Protein AF-A0A645AEZ6-F1 (afdb_monomer_lite)

Sequence (239 aa):
MTRSTSDSVLPSPGSVTEPVLLPGFNDSLVLYTPRVLMADGWAPELGRSQAWSHNALVLAVGAFLFCLAMSSKFIGGYLGLNLEVSDLGIVWFVLLLLFSSVLQNVRQRRKVRYHSSGAGVDSVRRRVERFAEQHPQWSMRLYALPYGVRVIVTHAEFDPADNAVKELCKAIGAWPTYAADCALNQRFAVLVCSNESAYRDFQHRLLAEFGATPVHPAVVPTVNLHDRAVGLPTSALLI

Secondary structure (DSSP, 8-state):
---------PPPTTS--PPEEPTTSTTEEEEEESS--EEEEE-GGG-HHHHHHHHHHHHHHHHHHHHHHHHHHHHHHHHT-----STHHHHHHHHHHHHHHHHHHHHHHHHHHHHHTTHHHHHHHHHHHHHHHH-TT--EEEEEETTEEEEEE-SS---TT-HHHHHHHHHHT--TTHHHHHHHHTSEEEEEES-HHHHHHS---EEEEE-SSPPPTTTHHHHHHHHHHTT--------

Radius of gyration: 26.04 Å; chains: 1; bounding box: 74×47×63 Å

Foldseek 3Di:
DDDDPPPPPPDDLADFDQFDDDPPDPFKTKTKDLWWQKFFFFQCVVPPVVLVVVVVVLVVVLVVVLVVLVVCVVVCVVVVNPPVPNPCSVVVSVVSVVVSVVVVVVVVVVVLVCLVVCVRQVVLVVLVVVVLVVVQQWKWWWKDDSGYIMIITFQTTDFLQDVVSVVNCVSSHGDPCQSVVCNVSSIHMDMFGRDVVVLVVDPTDGPDIGHDHAGDPVCLVVVQSRCVSSVHDRPPDPD

Organism: NCBI:txid1076179

Structure (mmCIF, N/CA/C/O backbone):
data_AF-A0A645AEZ6-F1
#
_entry.id   AF-A0A645AEZ6-F1
#
loop_
_atom_site.group_PDB
_atom_site.id
_atom_site.type_symbol
_atom_site.label_atom_id
_atom_site.label_alt_id
_atom_site.label_comp_id
_atom_site.label_asym_id
_atom_site.label_entity_id
_atom_site.label_seq_id
_atom_site.pdbx_PDB_ins_code
_atom_site.Cartn_x
_atom_site.Cartn_y
_atom_site.Cartn_z
_atom_site.occupancy
_atom_site.B_iso_or_equiv
_atom_site.auth_seq_id
_atom_site.auth_comp_id
_atom_site.auth_asym_id
_atom_site.auth_atom_id
_atom_site.pdbx_PDB_model_num
ATOM 1 N N . MET A 1 1 ? -21.709 31.078 -13.950 1.00 39.34 1 MET A N 1
ATOM 2 C CA . MET A 1 1 ? -21.210 29.774 -13.460 1.00 39.34 1 MET A CA 1
ATOM 3 C C . MET A 1 1 ? -19.993 30.035 -12.592 1.00 39.34 1 MET A C 1
ATOM 5 O O . MET A 1 1 ? -18.882 30.153 -13.088 1.00 39.34 1 MET A O 1
ATOM 9 N N . THR A 1 2 ? -20.235 30.277 -11.309 1.00 31.30 2 THR A N 1
ATOM 10 C CA . THR A 1 2 ? -19.228 30.631 -10.307 1.00 31.30 2 THR A CA 1
ATOM 11 C C . THR A 1 2 ? -18.502 29.368 -9.854 1.00 31.30 2 THR A C 1
ATOM 13 O O . THR A 1 2 ? -19.086 28.487 -9.230 1.00 31.30 2 THR A O 1
ATOM 16 N N . ARG A 1 3 ? -17.220 29.259 -10.211 1.00 33.44 3 ARG A N 1
ATOM 17 C CA . ARG A 1 3 ? -16.315 28.211 -9.737 1.00 33.44 3 ARG A CA 1
ATOM 18 C C . ARG A 1 3 ? -15.967 28.550 -8.287 1.00 33.44 3 ARG A C 1
ATOM 20 O O . ARG A 1 3 ? -15.133 29.414 -8.044 1.00 33.44 3 ARG A O 1
ATOM 27 N N . SER A 1 4 ? -16.687 27.945 -7.344 1.00 30.53 4 SER A N 1
ATOM 28 C CA . SER A 1 4 ? -16.370 28.027 -5.920 1.00 30.53 4 SER A CA 1
ATOM 29 C C . SER A 1 4 ? -15.005 27.376 -5.706 1.00 30.53 4 SER A C 1
ATOM 31 O O . SER A 1 4 ? -14.839 26.169 -5.875 1.00 30.53 4 SER A O 1
ATOM 33 N N . THR A 1 5 ? -14.004 28.200 -5.420 1.00 36.75 5 THR A N 1
ATOM 34 C CA . THR A 1 5 ? -12.751 27.782 -4.802 1.00 36.75 5 THR A CA 1
ATOM 35 C C . THR A 1 5 ? -13.091 27.336 -3.386 1.00 36.75 5 THR A C 1
ATOM 37 O O . THR A 1 5 ? -13.158 28.157 -2.475 1.00 36.75 5 THR A O 1
ATOM 40 N N . SER A 1 6 ? -13.398 26.050 -3.215 1.00 38.47 6 SER A N 1
ATOM 41 C CA . SER A 1 6 ? -13.456 25.457 -1.887 1.00 38.47 6 SER A CA 1
ATOM 42 C C . SER A 1 6 ? -12.031 25.431 -1.349 1.00 38.47 6 SER A C 1
ATOM 44 O O . SER A 1 6 ? -11.201 24.656 -1.831 1.00 38.47 6 SER A O 1
ATOM 46 N N . ASP A 1 7 ? -11.749 26.293 -0.380 1.00 37.56 7 ASP A N 1
ATOM 47 C CA . ASP A 1 7 ? -10.602 26.138 0.501 1.00 37.56 7 ASP A CA 1
ATOM 48 C C . ASP A 1 7 ? -10.617 24.702 1.030 1.00 37.56 7 ASP A C 1
ATOM 50 O O . ASP A 1 7 ? -11.526 24.296 1.758 1.00 37.56 7 ASP A O 1
ATOM 54 N N . SER A 1 8 ? -9.647 23.895 0.600 1.00 44.44 8 SER A N 1
ATOM 55 C CA . SER A 1 8 ? -9.474 22.516 1.042 1.00 44.44 8 SER A CA 1
ATOM 56 C C . SER A 1 8 ? -8.927 22.530 2.468 1.00 44.44 8 SER A C 1
ATOM 58 O O . SER A 1 8 ? -7.745 22.277 2.707 1.00 44.44 8 SER A O 1
ATOM 60 N N . VAL A 1 9 ? -9.785 22.892 3.419 1.00 52.44 9 VAL A N 1
ATOM 61 C CA . VAL A 1 9 ? -9.539 22.711 4.844 1.00 52.44 9 VAL A CA 1
ATOM 62 C C . VAL A 1 9 ? -9.440 21.209 5.061 1.00 52.44 9 VAL A C 1
ATOM 64 O O . VAL A 1 9 ? -10.414 20.478 4.888 1.00 52.44 9 VAL A O 1
ATOM 67 N N . LEU A 1 10 ? -8.236 20.735 5.383 1.00 56.38 10 LEU A N 1
ATOM 68 C CA . LEU A 1 10 ? -8.047 19.353 5.799 1.00 56.38 10 LEU A CA 1
ATOM 69 C C . LEU A 1 10 ? -8.989 19.089 6.981 1.00 56.38 10 LEU A C 1
ATOM 71 O O . LEU A 1 10 ? -8.972 19.859 7.945 1.00 56.38 10 LEU A O 1
ATOM 75 N N . PRO A 1 11 ? -9.822 18.041 6.918 1.00 58.78 11 PRO A N 1
ATOM 76 C CA . PRO A 1 11 ? -10.780 17.785 7.975 1.00 58.78 11 PRO A CA 1
ATOM 77 C C . PRO A 1 11 ? -10.071 17.508 9.305 1.00 58.78 11 PRO A C 1
ATOM 79 O O . PRO A 1 11 ? -8.959 16.971 9.332 1.00 58.78 11 PRO A O 1
ATOM 82 N N . SER A 1 12 ? -10.737 17.890 10.400 1.00 58.44 12 SER A N 1
ATOM 83 C CA . SER A 1 12 ? -10.262 17.687 11.772 1.00 58.44 12 SER A CA 1
ATOM 84 C C . SER A 1 12 ? -9.877 16.216 12.010 1.00 58.44 12 SER A C 1
ATOM 86 O O . SER A 1 12 ? -10.619 15.329 11.582 1.00 58.44 12 SER A O 1
ATOM 88 N N . PRO A 1 13 ? -8.761 15.928 12.707 1.00 55.94 13 PRO A N 1
ATOM 89 C CA . PRO A 1 13 ? -8.194 14.580 12.860 1.00 55.94 13 PRO A CA 1
ATOM 90 C C . PRO A 1 13 ? -9.065 13.570 13.636 1.00 55.94 13 PRO A C 1
ATOM 92 O O . PRO A 1 13 ? -8.616 12.461 13.892 1.00 55.94 13 PRO A O 1
ATOM 95 N N . GLY A 1 14 ? -10.302 13.913 14.015 1.00 56.50 14 GLY A N 1
ATOM 96 C CA . GLY A 1 14 ? -11.173 13.081 14.855 1.00 56.50 14 GLY A CA 1
ATOM 97 C C . GLY A 1 14 ? -12.370 12.418 14.166 1.00 56.50 14 GLY A C 1
ATOM 98 O O . GLY A 1 14 ? -13.027 11.600 14.805 1.00 56.50 14 GLY A O 1
ATOM 99 N N . SER A 1 15 ? -12.693 12.736 12.907 1.00 59.12 15 SER A N 1
ATOM 100 C CA . SER A 1 15 ? -13.870 12.171 12.224 1.00 59.12 15 SER A CA 1
ATOM 101 C C . SER A 1 15 ? -13.502 11.330 11.001 1.00 59.12 15 SER A C 1
ATOM 103 O O . SER A 1 15 ? -12.578 11.644 10.253 1.00 59.12 15 SER A O 1
ATOM 105 N N . VAL A 1 16 ? -14.253 10.242 10.783 1.00 60.72 16 VAL A N 1
ATOM 106 C CA . VAL A 1 16 ? -14.287 9.569 9.476 1.00 60.72 16 VAL A CA 1
ATOM 107 C C . VAL A 1 16 ? -14.902 10.560 8.500 1.00 60.72 16 VAL A C 1
ATOM 109 O O . VAL A 1 16 ? -15.998 11.068 8.739 1.00 60.72 16 VAL A O 1
ATOM 112 N N . THR A 1 17 ? -14.174 10.878 7.439 1.00 67.38 17 THR A N 1
ATOM 113 C CA . THR A 1 17 ? -14.582 11.925 6.497 1.00 67.38 17 THR A CA 1
ATOM 114 C C . THR A 1 17 ? -15.024 11.308 5.192 1.00 67.38 17 THR A C 1
ATOM 116 O O . THR A 1 17 ? -14.517 10.261 4.789 1.00 67.38 17 THR A O 1
ATOM 119 N N . GLU A 1 18 ? -15.989 11.945 4.533 1.00 68.25 18 GLU A N 1
ATOM 120 C CA . GLU A 1 18 ? -16.272 11.600 3.147 1.00 68.25 18 GLU A CA 1
ATOM 121 C C . GLU A 1 18 ? -15.011 11.810 2.299 1.00 68.25 18 GLU A C 1
ATOM 123 O O . GLU A 1 18 ? -14.198 12.685 2.618 1.00 68.25 18 GLU A O 1
ATOM 128 N N . PRO A 1 19 ? -14.814 11.010 1.240 1.00 66.19 19 PRO A N 1
ATOM 129 C CA . PRO A 1 19 ? -13.619 11.129 0.428 1.00 66.19 19 PRO A CA 1
ATOM 130 C C . PRO A 1 19 ? -13.499 12.540 -0.175 1.00 66.19 19 PRO A C 1
ATOM 132 O O . PRO A 1 19 ? -14.408 13.016 -0.853 1.00 66.19 19 PRO A O 1
ATOM 135 N N . VAL A 1 20 ? -12.371 13.214 0.066 1.00 68.94 20 VAL A N 1
ATOM 136 C CA . VAL A 1 20 ? -12.138 14.603 -0.373 1.00 68.94 20 VAL A CA 1
ATOM 137 C C . VAL A 1 20 ? -11.325 14.615 -1.665 1.00 68.94 20 VAL A C 1
ATOM 139 O O . VAL A 1 20 ? -10.345 13.881 -1.783 1.00 68.94 20 VAL A O 1
ATOM 142 N N . LEU A 1 21 ? -11.700 15.466 -2.625 1.00 62.75 21 LEU A N 1
ATOM 143 C CA . LEU A 1 21 ? -10.931 15.683 -3.855 1.00 62.75 21 LEU A CA 1
ATOM 144 C C . LEU A 1 21 ? -9.541 16.238 -3.546 1.00 62.75 21 LEU A C 1
ATOM 146 O O . LEU A 1 21 ? -9.407 17.273 -2.890 1.00 62.75 21 LEU A O 1
ATOM 150 N N . LEU A 1 22 ? -8.508 15.581 -4.075 1.00 58.53 22 LEU A N 1
ATOM 151 C CA . LEU A 1 22 ? -7.152 16.108 -4.010 1.00 58.53 22 LEU A CA 1
ATOM 152 C C . LEU A 1 22 ? -6.925 17.166 -5.100 1.00 58.53 22 LEU A C 1
ATOM 154 O O . LEU A 1 22 ? -7.069 16.863 -6.288 1.00 58.53 22 LEU A O 1
ATOM 158 N N . PRO A 1 23 ? -6.491 18.388 -4.741 1.00 49.81 23 PRO A N 1
ATOM 159 C CA . PRO A 1 23 ? -6.088 19.370 -5.734 1.00 49.81 23 PRO A CA 1
ATOM 160 C C . PRO A 1 23 ? -4.885 18.848 -6.536 1.00 49.81 23 PRO A C 1
ATOM 162 O O . PRO A 1 23 ? -3.864 18.468 -5.969 1.00 49.81 23 PRO A O 1
ATOM 165 N N . GLY A 1 24 ? -5.001 18.834 -7.867 1.00 53.69 24 GLY A N 1
ATOM 166 C CA . GLY A 1 24 ? -3.914 18.452 -8.781 1.00 53.69 24 GLY A CA 1
ATOM 167 C C . GLY A 1 24 ? -3.875 16.977 -9.198 1.00 53.69 24 GLY A C 1
ATOM 168 O O . GLY A 1 24 ? -3.127 16.642 -10.114 1.00 53.69 24 GLY A O 1
ATOM 169 N N . PHE A 1 25 ? -4.709 16.116 -8.609 1.00 54.41 25 PHE A N 1
ATOM 170 C CA . PHE A 1 25 ? -4.935 14.755 -9.097 1.00 54.41 25 PHE A CA 1
ATOM 171 C C . PHE A 1 25 ? -6.339 14.668 -9.692 1.00 54.41 25 PHE A C 1
ATOM 173 O O . PHE A 1 25 ? -7.324 14.577 -8.961 1.00 54.41 25 PHE A O 1
ATOM 180 N N . ASN A 1 26 ? -6.434 14.713 -11.026 1.00 55.69 26 ASN A N 1
ATOM 181 C CA . ASN A 1 26 ? -7.708 14.473 -11.698 1.00 55.69 26 ASN A CA 1
ATOM 182 C C . ASN A 1 26 ? -8.228 13.093 -11.275 1.00 55.69 26 ASN A C 1
ATOM 184 O O . ASN A 1 26 ? -7.533 12.086 -11.391 1.00 55.69 26 ASN A O 1
ATOM 188 N N . ASP A 1 27 ? -9.443 13.089 -10.752 1.00 63.19 27 ASP A N 1
ATOM 189 C CA . ASP A 1 27 ? -10.217 11.913 -10.382 1.00 63.19 27 ASP A CA 1
ATOM 190 C C . ASP A 1 27 ? -9.721 11.052 -9.207 1.00 63.19 27 ASP A C 1
ATOM 192 O O . ASP A 1 27 ? -10.050 9.867 -9.103 1.00 63.19 27 ASP A O 1
ATOM 196 N N . SER A 1 28 ? -8.950 11.635 -8.283 1.00 64.62 28 SER A N 1
ATOM 197 C CA . SER A 1 28 ? -8.543 10.963 -7.039 1.00 64.62 28 SER A CA 1
ATOM 198 C C . SER A 1 28 ? -9.149 11.640 -5.807 1.00 64.62 28 SER A C 1
ATOM 200 O O . SER A 1 28 ? -8.940 12.829 -5.560 1.00 64.62 28 SER A O 1
ATOM 202 N N . LEU A 1 29 ? -9.890 10.863 -5.022 1.00 73.31 29 LEU A N 1
ATOM 203 C CA . LEU A 1 29 ? -10.364 11.202 -3.684 1.00 73.31 29 LEU A CA 1
ATOM 204 C C . LEU A 1 29 ? -9.405 10.626 -2.635 1.00 73.31 29 L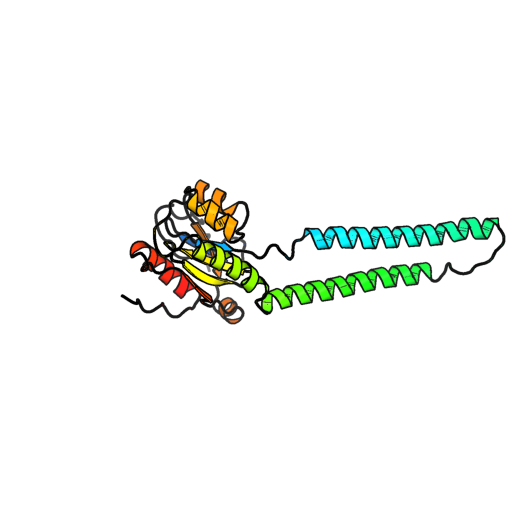EU A C 1
ATOM 206 O O . LEU A 1 29 ? -8.737 9.618 -2.868 1.00 73.31 29 LEU A O 1
ATOM 210 N N . VAL A 1 30 ? -9.350 11.229 -1.453 1.00 78.88 30 VAL A N 1
ATOM 211 C CA . VAL A 1 30 ? -8.687 10.637 -0.283 1.00 78.88 30 VAL A CA 1
ATOM 212 C C . VAL A 1 30 ? -9.706 10.384 0.800 1.00 78.88 30 VAL A C 1
ATOM 214 O O . VAL A 1 30 ? -10.431 11.291 1.202 1.00 78.88 30 VAL A O 1
ATOM 217 N N . LEU A 1 31 ? -9.715 9.150 1.292 1.00 83.50 31 LEU A N 1
ATOM 218 C CA . LEU A 1 31 ? -10.451 8.769 2.482 1.00 83.50 31 LEU A CA 1
ATOM 219 C C . LEU A 1 31 ? -9.526 8.902 3.695 1.00 83.50 31 LEU A C 1
ATOM 221 O O . LEU A 1 31 ? -8.508 8.209 3.777 1.00 83.50 31 LEU A O 1
ATOM 225 N N . TYR A 1 32 ? -9.894 9.778 4.631 1.00 86.12 32 TYR A N 1
ATOM 226 C CA . TYR A 1 32 ? -9.215 9.891 5.919 1.00 86.12 32 TYR A CA 1
ATOM 227 C C . TYR A 1 32 ? -9.993 9.165 7.004 1.00 86.12 32 TYR A C 1
ATOM 229 O O . TYR A 1 32 ? -11.217 9.299 7.112 1.00 86.12 32 TYR A O 1
ATOM 237 N N . THR A 1 33 ? -9.263 8.436 7.842 1.00 86.25 33 THR A N 1
ATOM 238 C CA . THR A 1 33 ? -9.840 7.712 8.971 1.00 86.25 33 THR A CA 1
ATOM 239 C C . THR A 1 33 ? -8.953 7.911 10.203 1.00 86.25 33 THR A C 1
ATOM 241 O O . THR A 1 33 ? -7.731 7.789 10.097 1.00 86.25 33 THR A O 1
ATOM 244 N N . PRO A 1 34 ? -9.523 8.239 11.372 1.00 83.88 34 PRO A N 1
ATOM 245 C CA . PRO A 1 34 ? -8.720 8.555 12.552 1.00 83.88 34 PRO A CA 1
ATOM 246 C C . PRO A 1 34 ? -8.179 7.300 13.248 1.00 83.88 34 PRO A C 1
ATOM 248 O O . PRO A 1 34 ? -7.126 7.343 13.871 1.00 83.88 34 PRO A O 1
ATOM 251 N N . ARG A 1 35 ? -8.912 6.184 13.152 1.00 87.38 35 ARG A N 1
ATOM 252 C CA . ARG A 1 35 ? -8.716 5.006 14.009 1.00 87.38 35 ARG A CA 1
ATOM 253 C C . ARG A 1 35 ? -8.742 3.667 13.282 1.00 87.38 35 ARG A C 1
ATOM 255 O O . ARG A 1 35 ? -8.535 2.634 13.910 1.00 87.38 35 ARG A O 1
ATOM 262 N N . VAL A 1 36 ? -8.995 3.654 11.973 1.00 91.56 36 VAL A N 1
ATOM 263 C CA . VAL A 1 36 ? -9.034 2.413 11.193 1.00 91.56 36 VAL A CA 1
ATOM 264 C C . VAL A 1 36 ? -7.753 2.292 10.392 1.00 91.56 36 VAL A C 1
ATOM 266 O O . VAL A 1 36 ? -7.526 3.036 9.440 1.00 91.56 36 VAL A O 1
ATOM 269 N N . LEU A 1 37 ? -6.917 1.327 10.763 1.00 93.50 37 LEU A N 1
ATOM 270 C CA . LEU A 1 37 ? -5.685 1.068 10.039 1.00 93.50 37 LEU A CA 1
ATOM 271 C C . LEU A 1 37 ? -6.012 0.561 8.631 1.00 93.50 37 LEU A C 1
ATOM 273 O O . LEU A 1 37 ? -6.449 -0.574 8.428 1.00 93.50 37 LEU A O 1
ATOM 277 N N . MET A 1 38 ? -5.780 1.436 7.659 1.00 92.88 38 MET A N 1
ATOM 278 C CA . MET A 1 38 ? -5.814 1.137 6.236 1.00 92.88 38 MET A CA 1
ATOM 279 C C . MET A 1 38 ? -4.449 1.459 5.651 1.00 92.88 38 MET A C 1
ATOM 281 O O . MET A 1 38 ? -3.886 2.504 5.971 1.00 92.88 38 MET A O 1
ATOM 285 N N . ALA A 1 39 ? -3.903 0.583 4.815 1.00 92.50 39 ALA A N 1
ATOM 286 C CA . ALA A 1 39 ? -2.611 0.815 4.181 1.00 92.50 39 ALA A CA 1
ATOM 287 C C . ALA A 1 39 ? -2.528 0.137 2.811 1.00 92.50 39 ALA A C 1
ATOM 289 O O . ALA A 1 39 ? -2.989 -0.992 2.629 1.00 92.50 39 ALA A O 1
ATOM 290 N N . ASP A 1 40 ? -1.893 0.825 1.863 1.00 89.19 40 ASP A N 1
ATOM 291 C CA . ASP A 1 40 ? -1.648 0.310 0.519 1.00 89.19 40 ASP A CA 1
ATOM 292 C C . ASP A 1 40 ? -0.274 -0.363 0.465 1.00 89.19 40 ASP A C 1
ATOM 294 O O . ASP A 1 40 ? 0.764 0.282 0.618 1.00 89.19 40 ASP A O 1
ATOM 298 N N . GLY A 1 41 ? -0.267 -1.674 0.244 1.00 86.75 41 GLY A N 1
ATOM 299 C CA . GLY A 1 41 ? 0.932 -2.458 -0.009 1.00 86.75 41 GLY A CA 1
ATOM 300 C C . GLY A 1 41 ? 1.285 -2.445 -1.493 1.00 86.75 41 GLY A C 1
ATOM 301 O O . GLY A 1 41 ? 0.454 -2.761 -2.352 1.00 86.75 41 GLY A O 1
ATOM 302 N N . TRP A 1 42 ? 2.538 -2.110 -1.803 1.00 77.69 42 TRP A N 1
ATOM 303 C CA . TRP A 1 42 ? 3.040 -2.062 -3.173 1.00 77.69 42 TRP A CA 1
ATOM 304 C C . TRP A 1 42 ? 3.989 -3.229 -3.459 1.00 77.69 42 TRP A C 1
ATOM 306 O O . TRP A 1 42 ? 4.600 -3.801 -2.557 1.00 77.69 42 TRP A O 1
ATOM 316 N N . ALA A 1 43 ? 4.137 -3.609 -4.727 1.00 68.31 43 ALA A N 1
ATOM 317 C CA . ALA A 1 43 ? 5.123 -4.603 -5.147 1.00 68.31 43 ALA A CA 1
ATOM 318 C C . ALA A 1 43 ? 6.412 -3.891 -5.614 1.00 68.31 43 ALA A C 1
ATOM 320 O O . ALA A 1 43 ? 6.488 -3.488 -6.777 1.00 68.31 43 ALA A O 1
ATOM 321 N N . PRO A 1 44 ? 7.444 -3.732 -4.754 1.00 55.06 44 PRO A N 1
ATOM 322 C CA . PRO A 1 44 ? 8.676 -3.017 -5.107 1.00 55.06 44 PRO A CA 1
ATOM 323 C C . PRO A 1 44 ? 9.534 -3.717 -6.171 1.00 55.06 44 PRO A C 1
ATOM 325 O O . PRO A 1 44 ? 10.457 -3.104 -6.705 1.00 55.06 44 PRO A O 1
ATOM 328 N N . GLU A 1 45 ? 9.225 -4.970 -6.516 1.00 54.94 45 GLU A N 1
ATOM 329 C CA . GLU A 1 45 ? 10.045 -5.852 -7.362 1.00 54.94 45 GLU A CA 1
ATOM 330 C C . GLU A 1 45 ? 10.241 -5.374 -8.818 1.00 54.94 45 GLU A C 1
ATOM 332 O O . GLU A 1 45 ? 10.992 -5.980 -9.572 1.00 54.94 45 GLU A O 1
ATOM 337 N N . LEU A 1 46 ? 9.648 -4.248 -9.229 1.00 48.44 46 LEU A N 1
ATOM 338 C CA . LEU A 1 46 ? 9.848 -3.640 -10.556 1.00 48.44 46 LEU A CA 1
ATOM 339 C C . LEU A 1 46 ? 10.487 -2.243 -10.474 1.00 48.44 46 LEU A C 1
ATOM 341 O O . LEU A 1 46 ? 10.114 -1.316 -11.212 1.00 48.44 46 LEU A O 1
ATOM 345 N N . GLY A 1 47 ? 11.424 -2.107 -9.534 1.00 45.09 47 GLY A N 1
ATOM 346 C CA . GLY A 1 47 ? 12.104 -0.881 -9.132 1.00 45.09 47 GLY A CA 1
ATOM 347 C C . GLY A 1 47 ? 12.807 -0.117 -10.261 1.00 45.09 47 GLY A C 1
ATOM 348 O O . GLY A 1 47 ? 13.488 -0.675 -11.122 1.00 45.09 47 GLY A O 1
ATOM 349 N N . ARG A 1 48 ? 12.677 1.214 -10.192 1.00 44.12 48 ARG A N 1
ATOM 350 C CA . ARG A 1 48 ? 13.327 2.233 -11.040 1.00 44.12 48 ARG A CA 1
ATOM 351 C C . ARG A 1 48 ? 14.852 2.064 -11.183 1.00 44.12 48 ARG A C 1
ATOM 353 O O . ARG A 1 48 ? 15.408 2.559 -12.160 1.00 44.12 48 ARG A O 1
ATOM 360 N N . SER A 1 49 ? 15.521 1.360 -10.266 1.00 46.31 49 SER A N 1
ATOM 361 C CA . SER A 1 49 ? 16.981 1.191 -10.272 1.00 46.31 49 SER A CA 1
ATOM 362 C C . SER A 1 49 ? 17.494 0.210 -11.332 1.00 46.31 49 SER A C 1
ATOM 364 O O . SER A 1 49 ? 18.596 0.402 -11.840 1.00 46.31 49 SER A O 1
ATOM 366 N N . GLN A 1 50 ? 16.700 -0.790 -11.737 1.00 49.81 50 GLN A N 1
ATOM 367 C CA . GLN A 1 50 ? 17.142 -1.789 -12.721 1.00 49.81 50 GLN A CA 1
ATOM 368 C C . GLN A 1 50 ? 17.120 -1.251 -14.163 1.00 49.81 50 GLN A C 1
ATOM 370 O O . GLN A 1 50 ? 17.885 -1.702 -15.013 1.00 49.81 50 GLN A O 1
ATOM 375 N N . ALA A 1 51 ? 16.269 -0.259 -14.449 1.00 51.66 51 ALA A N 1
ATOM 376 C CA . ALA A 1 51 ? 16.206 0.379 -15.764 1.00 51.66 51 ALA A CA 1
ATOM 377 C C . ALA A 1 51 ? 17.367 1.364 -15.987 1.00 51.66 51 ALA A C 1
ATOM 379 O O . ALA A 1 51 ? 17.926 1.418 -17.080 1.00 51.66 51 ALA A O 1
ATOM 380 N N . TRP A 1 52 ? 17.759 2.111 -14.950 1.00 54.31 52 TRP A N 1
ATOM 381 C CA . TRP A 1 52 ? 18.839 3.098 -15.045 1.00 54.31 52 TRP A CA 1
ATOM 382 C C . TRP A 1 52 ? 20.220 2.450 -15.185 1.00 54.31 52 TRP A C 1
ATOM 384 O O . TRP A 1 52 ? 20.981 2.842 -16.068 1.00 54.31 52 TRP A O 1
ATOM 394 N N . SER A 1 53 ? 20.525 1.418 -14.392 1.00 60.81 53 SER A N 1
ATOM 395 C CA . SER A 1 53 ? 21.822 0.727 -14.466 1.00 60.81 53 SER A CA 1
ATOM 396 C C . SER A 1 53 ? 22.024 -0.001 -15.797 1.00 60.81 53 SER A C 1
ATOM 398 O O . SER A 1 53 ? 23.120 0.007 -16.353 1.00 60.81 53 SER A O 1
ATOM 400 N N . HIS A 1 54 ? 20.959 -0.574 -16.360 1.00 62.38 54 HIS A N 1
ATOM 401 C CA . HIS A 1 54 ? 21.034 -1.29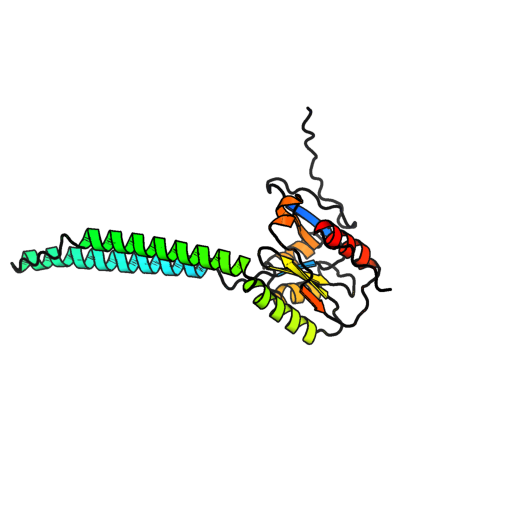4 -17.627 1.00 62.38 54 HIS A CA 1
ATOM 402 C C . HIS A 1 54 ? 21.177 -0.357 -18.832 1.00 62.38 54 HIS A C 1
ATOM 404 O O . HIS A 1 54 ? 21.967 -0.634 -19.729 1.00 62.38 54 HIS A O 1
ATOM 410 N N . ASN A 1 55 ? 20.464 0.773 -18.842 1.00 67.38 55 ASN A N 1
ATOM 411 C CA . ASN A 1 55 ? 20.608 1.771 -19.903 1.00 67.38 55 ASN A CA 1
ATOM 412 C C . ASN A 1 55 ? 22.001 2.408 -19.891 1.00 67.38 55 ASN A C 1
ATOM 414 O O . ASN A 1 55 ? 22.606 2.567 -20.948 1.00 67.38 55 ASN A O 1
ATOM 418 N N . ALA A 1 56 ? 22.530 2.710 -18.702 1.00 73.88 56 ALA A N 1
ATOM 419 C CA . ALA A 1 56 ? 23.897 3.194 -18.548 1.00 73.88 56 ALA A CA 1
ATOM 420 C C . ALA A 1 56 ? 24.923 2.168 -19.060 1.00 73.88 56 ALA A C 1
ATOM 422 O O . ALA A 1 56 ? 25.857 2.544 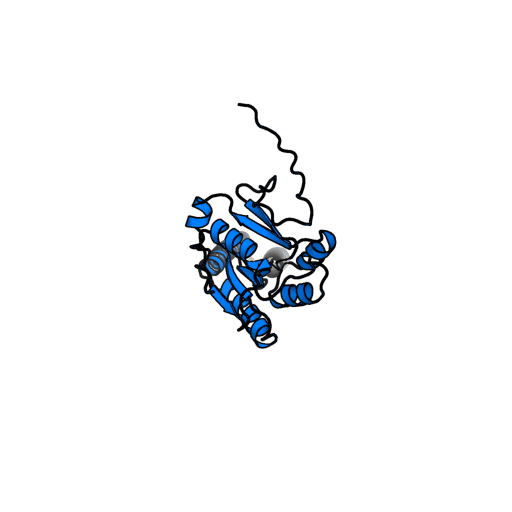-19.762 1.00 73.88 56 ALA A O 1
ATOM 423 N N . LEU A 1 57 ? 24.713 0.873 -18.789 1.00 76.75 57 LEU A N 1
ATOM 424 C CA . LEU A 1 57 ? 25.578 -0.200 -19.284 1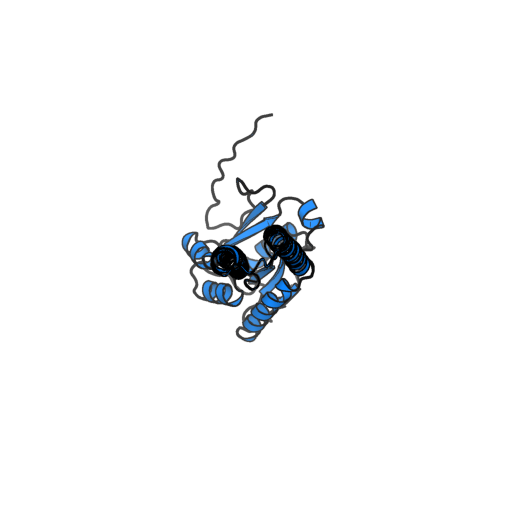.00 76.75 57 LEU A CA 1
ATOM 425 C C . LEU A 1 57 ? 25.533 -0.324 -20.814 1.00 76.75 57 LEU A C 1
ATOM 427 O O . LEU A 1 57 ? 26.579 -0.416 -21.446 1.00 76.75 57 LEU A O 1
ATOM 431 N N . VAL A 1 58 ? 24.342 -0.296 -21.422 1.00 75.44 58 VAL A N 1
ATOM 432 C CA . VAL A 1 58 ? 24.194 -0.378 -22.887 1.00 75.44 58 VAL A CA 1
ATOM 433 C C . VAL A 1 58 ? 24.851 0.822 -23.571 1.00 75.44 58 VAL A C 1
ATOM 435 O O . VAL A 1 58 ? 25.550 0.644 -24.566 1.00 75.44 58 VAL A O 1
ATOM 438 N N . LEU A 1 59 ? 24.688 2.030 -23.021 1.00 77.06 59 LEU A N 1
ATOM 439 C CA . LEU A 1 59 ? 25.358 3.230 -23.529 1.00 77.06 59 LEU A CA 1
ATOM 440 C C . LEU A 1 59 ? 26.879 3.151 -23.359 1.00 77.06 59 LEU A C 1
ATOM 442 O O . LEU A 1 59 ? 27.601 3.506 -24.285 1.00 77.06 59 LEU A O 1
ATOM 446 N N . ALA A 1 60 ? 27.369 2.642 -22.226 1.00 80.12 60 ALA A N 1
ATOM 447 C CA . ALA A 1 60 ? 28.799 2.468 -21.986 1.00 80.12 60 ALA A CA 1
ATOM 448 C C . ALA A 1 60 ? 29.425 1.446 -22.949 1.00 80.12 60 ALA A C 1
ATOM 450 O O . ALA A 1 60 ? 30.472 1.719 -23.533 1.00 80.12 60 ALA A O 1
ATOM 451 N N . VAL A 1 61 ? 28.767 0.303 -23.175 1.00 80.88 61 VAL A N 1
ATOM 452 C CA . VAL A 1 61 ? 29.225 -0.719 -24.131 1.00 80.88 61 VAL A CA 1
ATOM 453 C C . VAL A 1 61 ? 29.164 -0.187 -25.563 1.00 80.88 61 VAL A C 1
ATOM 455 O O . VAL A 1 61 ? 30.119 -0.355 -26.316 1.00 80.88 61 VAL A O 1
ATOM 458 N N . GLY A 1 62 ? 28.084 0.507 -25.933 1.00 78.44 62 GLY A N 1
ATOM 459 C CA . GLY A 1 62 ? 27.955 1.138 -27.247 1.00 78.44 62 GLY A CA 1
ATOM 460 C C . GLY A 1 62 ? 29.040 2.189 -27.501 1.00 78.44 62 GLY A C 1
ATOM 461 O O . GLY A 1 62 ? 29.677 2.169 -28.552 1.00 78.44 62 GLY A O 1
ATOM 462 N N . ALA A 1 63 ? 29.307 3.056 -26.521 1.00 79.56 63 ALA A N 1
ATOM 463 C CA . ALA A 1 63 ? 30.373 4.052 -26.593 1.00 79.56 63 ALA A CA 1
ATOM 464 C C . ALA A 1 63 ? 31.763 3.401 -26.673 1.00 79.56 63 ALA A C 1
ATOM 466 O O . ALA A 1 63 ? 32.597 3.835 -27.463 1.00 79.56 63 ALA A O 1
ATOM 467 N N . PHE A 1 64 ? 32.006 2.329 -25.913 1.00 82.81 64 PHE A N 1
ATOM 468 C CA . PHE A 1 64 ? 33.266 1.588 -25.958 1.00 82.81 64 PHE A CA 1
ATOM 469 C C . PHE A 1 64 ? 33.519 0.961 -27.336 1.00 82.81 64 PHE A C 1
ATOM 471 O O . PHE A 1 64 ? 34.598 1.138 -27.899 1.00 82.81 64 PHE A O 1
ATOM 478 N N . LEU A 1 65 ? 32.520 0.284 -27.911 1.00 75.81 65 LEU A N 1
ATOM 479 C CA . LEU A 1 65 ? 32.622 -0.307 -29.250 1.00 75.81 65 LEU A CA 1
ATOM 480 C C . LEU A 1 65 ? 32.817 0.761 -30.331 1.00 75.81 65 LEU A C 1
ATOM 482 O O . LEU A 1 65 ? 33.597 0.559 -31.260 1.00 75.81 65 LEU A O 1
ATOM 486 N N . PHE A 1 66 ? 32.165 1.917 -30.186 1.00 75.44 66 PHE A N 1
ATOM 487 C CA . PHE A 1 66 ? 32.373 3.059 -31.071 1.00 75.44 66 PHE A CA 1
ATOM 488 C C . PHE A 1 66 ? 33.812 3.592 -30.986 1.00 75.44 66 PHE A C 1
ATOM 490 O O . PHE A 1 66 ? 34.463 3.774 -32.013 1.00 75.44 66 PHE A O 1
ATOM 497 N N . CYS A 1 67 ? 34.350 3.773 -29.776 1.00 79.31 67 CYS A N 1
ATOM 498 C CA . CYS A 1 67 ? 35.740 4.183 -29.574 1.00 79.31 67 CYS A CA 1
ATOM 499 C C . CYS A 1 67 ? 36.738 3.159 -30.134 1.00 79.31 67 CYS A C 1
ATOM 501 O O . CYS A 1 67 ? 37.732 3.560 -30.734 1.00 79.31 67 CYS A O 1
ATOM 503 N N . LEU A 1 68 ? 36.465 1.857 -29.992 1.00 75.56 68 LEU A N 1
ATOM 504 C CA . LEU A 1 68 ? 37.288 0.780 -30.553 1.00 75.56 68 LEU A CA 1
ATOM 505 C C . LEU A 1 68 ? 37.277 0.797 -32.093 1.00 75.56 68 LEU A C 1
ATOM 507 O O . LEU A 1 68 ? 38.316 0.660 -32.737 1.00 75.56 68 LEU A O 1
ATOM 511 N N . ALA A 1 69 ? 36.109 1.019 -32.700 1.00 69.19 69 ALA A N 1
ATOM 512 C CA . ALA A 1 69 ? 35.994 1.178 -34.146 1.00 69.19 69 ALA A CA 1
ATOM 513 C C . ALA A 1 69 ? 36.762 2.421 -34.632 1.00 69.19 69 ALA A C 1
ATOM 515 O O . ALA A 1 69 ? 37.468 2.365 -35.639 1.00 69.19 69 ALA A O 1
ATOM 516 N N . MET A 1 70 ? 36.701 3.526 -33.886 1.00 69.38 70 MET A N 1
ATOM 517 C CA . MET A 1 70 ? 37.435 4.752 -34.208 1.00 69.38 70 MET A CA 1
ATOM 518 C C . MET A 1 70 ? 38.953 4.609 -34.021 1.00 69.38 70 MET A C 1
ATOM 520 O O . MET A 1 70 ? 39.710 5.116 -34.848 1.00 69.38 70 MET A O 1
ATOM 524 N N . SER A 1 71 ? 39.421 3.884 -33.000 1.00 69.00 71 SER A N 1
ATOM 525 C CA . SER A 1 71 ? 40.854 3.632 -32.790 1.00 69.00 71 SER A CA 1
ATOM 526 C C . SER A 1 71 ? 41.440 2.673 -33.830 1.00 69.00 71 SER A C 1
ATOM 528 O O . SER A 1 71 ? 42.595 2.835 -34.227 1.00 69.00 71 SER A O 1
ATOM 530 N N . SER A 1 72 ? 40.636 1.742 -34.357 1.00 65.88 72 SER A N 1
ATOM 531 C CA . SER A 1 72 ? 41.053 0.850 -35.447 1.00 65.88 72 SER A CA 1
ATOM 532 C C . SER A 1 72 ? 41.395 1.602 -36.745 1.00 65.88 72 SER A C 1
ATOM 534 O O . SER A 1 72 ? 42.339 1.214 -37.430 1.00 65.88 72 SER A O 1
ATOM 536 N N . LYS A 1 73 ? 40.732 2.739 -37.034 1.00 62.12 73 LYS A N 1
ATOM 537 C CA . LYS A 1 73 ? 41.097 3.641 -38.149 1.00 62.12 73 LYS A CA 1
ATOM 538 C C . LYS A 1 73 ? 42.474 4.268 -37.955 1.00 62.12 73 LYS A C 1
ATOM 540 O O . LYS A 1 73 ? 43.241 4.390 -38.906 1.00 62.12 73 LYS A O 1
ATOM 545 N N . PHE A 1 74 ? 42.777 4.663 -36.720 1.00 63.91 74 PHE A N 1
ATOM 546 C CA . PHE A 1 74 ? 44.037 5.315 -36.378 1.00 63.91 74 PHE A CA 1
ATOM 547 C C . PHE A 1 74 ? 45.224 4.351 -36.531 1.00 63.91 74 PHE A C 1
ATOM 549 O O . PHE A 1 74 ? 46.259 4.720 -37.073 1.00 63.91 74 PHE A O 1
ATOM 556 N N . ILE A 1 75 ? 45.045 3.092 -36.120 1.00 64.69 75 ILE A N 1
ATOM 557 C CA . ILE A 1 75 ? 46.074 2.043 -36.197 1.00 64.69 75 ILE A CA 1
ATOM 558 C C . ILE A 1 75 ? 46.197 1.469 -37.620 1.00 64.69 75 ILE A C 1
ATOM 560 O O . ILE A 1 75 ? 47.310 1.294 -38.113 1.00 64.69 75 ILE A O 1
ATOM 564 N N . GLY A 1 76 ? 45.076 1.217 -38.308 1.00 60.94 76 GLY A N 1
ATOM 565 C CA . GLY A 1 76 ? 45.060 0.709 -39.687 1.00 60.94 76 GLY A CA 1
ATOM 566 C C . GLY A 1 76 ? 45.683 1.682 -40.690 1.00 60.94 76 GLY A C 1
ATOM 567 O O . GLY A 1 76 ? 46.456 1.260 -41.549 1.00 60.94 76 GLY A O 1
ATOM 568 N N . GLY A 1 77 ? 45.452 2.990 -40.512 1.00 64.12 77 GLY A N 1
ATOM 569 C CA . GLY A 1 77 ? 46.120 4.037 -41.292 1.00 64.12 77 GLY A CA 1
ATOM 570 C C . GLY A 1 77 ? 47.634 4.108 -41.056 1.00 64.12 77 GLY A C 1
ATOM 571 O O . GLY A 1 77 ? 48.378 4.413 -41.982 1.00 64.12 77 GLY A O 1
ATOM 572 N N . TYR A 1 78 ? 48.104 3.766 -39.852 1.00 65.44 78 TYR A N 1
ATOM 573 C CA . TYR A 1 78 ? 49.533 3.746 -39.510 1.00 65.44 78 TYR A CA 1
ATOM 574 C C . TYR A 1 78 ? 50.266 2.505 -40.056 1.00 65.44 78 TYR A C 1
ATOM 576 O O . TYR A 1 78 ? 51.464 2.558 -40.318 1.00 65.44 78 TYR A O 1
ATOM 584 N N . LEU A 1 79 ? 49.551 1.386 -40.234 1.00 69.12 79 LEU A N 1
ATOM 585 C CA . LEU A 1 79 ? 50.092 0.098 -40.700 1.00 69.12 79 LEU A CA 1
ATOM 586 C C . LEU A 1 79 ? 49.810 -0.203 -42.185 1.00 69.12 79 LEU A C 1
ATOM 588 O O . LEU A 1 79 ? 50.228 -1.248 -42.678 1.00 69.12 79 LEU A O 1
ATOM 592 N N . GLY A 1 80 ? 49.107 0.678 -42.905 1.00 63.94 80 GLY A N 1
ATOM 593 C CA . GLY A 1 80 ? 48.803 0.509 -44.334 1.00 63.94 80 GLY A CA 1
ATOM 594 C C . GLY A 1 80 ? 47.821 -0.628 -44.654 1.00 63.94 80 GLY A C 1
ATOM 595 O O . GLY A 1 80 ? 47.720 -1.048 -45.806 1.00 63.94 80 GLY A O 1
ATOM 596 N N . LEU A 1 81 ? 47.100 -1.139 -43.653 1.00 63.22 81 LEU A N 1
ATOM 597 C CA . LEU A 1 81 ? 46.100 -2.194 -43.815 1.00 63.22 81 LEU A CA 1
ATOM 598 C C . LEU A 1 81 ? 44.718 -1.552 -43.986 1.00 63.22 81 LEU A C 1
ATOM 600 O O . LEU A 1 81 ? 44.105 -1.104 -43.016 1.00 63.22 81 LEU A O 1
ATOM 604 N N . ASN A 1 82 ? 44.220 -1.517 -45.224 1.00 58.62 82 ASN A N 1
ATOM 605 C CA . ASN A 1 82 ? 42.878 -1.031 -45.553 1.00 58.62 82 ASN A CA 1
ATOM 606 C C . ASN A 1 82 ? 41.818 -2.064 -45.144 1.00 58.62 82 ASN A C 1
ATOM 608 O O . ASN A 1 82 ? 41.323 -2.836 -45.960 1.00 58.62 82 ASN A O 1
ATOM 612 N N . LEU A 1 83 ? 41.489 -2.108 -43.856 1.00 58.00 83 LEU A N 1
ATOM 613 C CA . LEU A 1 83 ? 40.318 -2.824 -43.360 1.00 58.00 83 LEU A CA 1
ATOM 614 C C . LEU A 1 83 ? 39.135 -1.843 -43.334 1.00 58.00 83 LEU A C 1
ATOM 616 O O . LEU A 1 83 ? 39.008 -1.038 -42.413 1.00 58.00 83 LEU A O 1
ATOM 620 N N . GLU A 1 84 ? 38.270 -1.905 -44.352 1.00 61.03 84 GLU A N 1
ATOM 621 C CA . GLU A 1 84 ? 37.060 -1.073 -44.534 1.00 61.03 84 GLU A CA 1
ATOM 622 C C . GLU A 1 84 ? 35.927 -1.429 -43.545 1.00 61.03 84 GLU A C 1
ATOM 624 O O . GLU A 1 84 ? 34.763 -1.592 -43.899 1.00 61.03 84 GLU A O 1
ATOM 629 N N . VAL A 1 85 ? 36.238 -1.578 -42.257 1.00 62.34 85 VAL A N 1
ATOM 630 C CA . VAL A 1 85 ? 35.240 -1.906 -41.216 1.00 62.34 85 VAL A CA 1
ATOM 631 C C . VAL A 1 85 ? 34.488 -0.648 -40.737 1.00 62.34 85 VAL A C 1
ATOM 633 O O . VAL A 1 85 ? 33.640 -0.705 -39.847 1.00 62.34 85 VAL A O 1
ATOM 636 N N . SER A 1 86 ? 34.797 0.517 -41.311 1.00 61.44 86 SER A N 1
ATOM 637 C CA . SER A 1 86 ? 34.402 1.833 -40.809 1.00 61.44 86 SER A CA 1
ATOM 638 C C . SER A 1 86 ? 32.951 2.219 -41.042 1.00 61.44 86 SER A C 1
ATOM 640 O O . SER A 1 86 ? 32.379 2.936 -40.219 1.00 61.44 86 SER A O 1
ATOM 642 N N . ASP A 1 87 ? 32.358 1.765 -42.140 1.00 60.00 87 ASP A N 1
ATOM 643 C CA . ASP A 1 87 ? 31.076 2.308 -42.603 1.00 60.00 87 ASP A CA 1
ATOM 644 C C . ASP A 1 87 ? 29.888 1.623 -41.918 1.00 60.00 87 ASP A C 1
ATOM 646 O O . ASP A 1 87 ? 28.781 2.157 -41.847 1.00 60.00 87 ASP A O 1
ATOM 650 N N . LEU A 1 88 ? 30.144 0.476 -41.286 1.00 65.94 88 LEU A N 1
ATOM 651 C CA . LEU A 1 88 ? 29.157 -0.279 -40.524 1.00 65.94 88 LEU A CA 1
ATOM 652 C C . LEU A 1 88 ? 29.024 0.202 -39.072 1.00 65.94 88 LEU A C 1
ATOM 654 O O . LEU A 1 88 ? 28.055 -0.153 -38.408 1.00 65.94 88 LEU A O 1
ATOM 658 N N . GLY A 1 89 ? 29.949 1.023 -38.562 1.00 70.62 89 GLY A N 1
ATOM 659 C CA . GLY A 1 89 ? 29.932 1.472 -37.163 1.00 70.62 89 GLY A CA 1
ATOM 660 C C . GLY A 1 89 ? 28.705 2.321 -36.816 1.00 70.62 89 GLY A C 1
ATOM 661 O O . GLY A 1 89 ? 28.075 2.113 -35.778 1.00 70.62 89 GLY A O 1
ATOM 662 N N . ILE A 1 90 ? 28.315 3.227 -37.719 1.00 72.00 90 ILE A N 1
ATOM 663 C CA . ILE A 1 90 ? 27.098 4.041 -37.566 1.00 72.00 90 ILE A CA 1
ATOM 664 C C . ILE A 1 90 ? 25.858 3.143 -37.625 1.00 72.00 90 ILE A C 1
ATOM 666 O O . ILE A 1 90 ? 24.954 3.291 -36.804 1.00 72.00 90 ILE A O 1
ATOM 670 N N . VAL A 1 91 ? 25.839 2.166 -38.536 1.00 75.38 91 VAL A N 1
ATOM 671 C CA . VAL A 1 91 ? 24.738 1.201 -38.668 1.00 75.38 91 VAL A CA 1
ATOM 672 C C . VAL A 1 91 ? 24.584 0.378 -37.386 1.00 75.38 91 VAL A C 1
ATOM 674 O O . VAL A 1 91 ? 23.484 0.296 -36.844 1.00 75.38 91 VAL A O 1
ATOM 677 N N . TRP A 1 92 ? 25.675 -0.157 -36.832 1.00 73.62 92 TRP A N 1
ATOM 678 C CA . TRP A 1 92 ? 25.660 -0.903 -35.571 1.00 73.62 92 TRP A CA 1
ATOM 679 C C . TRP A 1 92 ? 25.224 -0.053 -34.379 1.00 73.62 92 TRP A C 1
ATOM 681 O O . TRP A 1 92 ? 24.451 -0.527 -33.545 1.00 73.62 92 TRP A O 1
ATOM 691 N N . PHE A 1 93 ? 25.665 1.204 -34.308 1.00 76.44 93 PHE A N 1
ATOM 692 C CA . PHE A 1 93 ? 25.254 2.128 -33.254 1.00 76.44 93 PHE A CA 1
ATOM 693 C C . PHE A 1 93 ? 23.748 2.421 -33.311 1.00 76.44 93 PHE A C 1
ATOM 695 O O . PHE A 1 93 ? 23.054 2.325 -32.297 1.00 76.44 93 PHE A O 1
ATOM 702 N N . VAL A 1 94 ? 23.218 2.695 -34.507 1.00 80.31 94 VAL A N 1
ATOM 703 C CA . VAL A 1 94 ? 21.779 2.908 -34.717 1.00 80.31 94 VAL A CA 1
ATOM 704 C C . VAL A 1 94 ? 20.983 1.642 -34.382 1.00 80.31 94 VAL A C 1
ATOM 706 O O . VAL A 1 94 ? 19.972 1.727 -33.684 1.00 80.31 94 VAL A O 1
ATOM 709 N N . LEU A 1 95 ? 21.454 0.458 -34.790 1.00 80.81 95 LEU A N 1
ATOM 710 C CA . LEU A 1 95 ? 20.821 -0.820 -34.448 1.00 80.81 95 LEU A CA 1
ATOM 711 C C . LEU A 1 95 ? 20.804 -1.077 -32.933 1.00 80.81 95 LEU A C 1
ATOM 713 O O . LEU A 1 95 ? 19.790 -1.537 -32.412 1.00 80.81 95 LEU A O 1
ATOM 717 N N . LEU A 1 96 ? 21.873 -0.731 -32.209 1.00 79.69 96 LEU A N 1
ATOM 718 C CA . LEU A 1 96 ? 21.941 -0.827 -30.744 1.00 79.69 96 LEU A CA 1
ATOM 719 C C . LEU A 1 96 ? 20.921 0.088 -30.053 1.00 79.69 96 LEU A C 1
ATOM 721 O O . LEU A 1 96 ? 20.249 -0.341 -29.110 1.00 79.69 96 LEU A O 1
ATOM 725 N N . LEU A 1 97 ? 20.763 1.325 -30.533 1.00 79.12 97 LEU A N 1
ATOM 726 C CA . LEU A 1 97 ? 19.766 2.260 -30.002 1.00 79.12 97 LEU A CA 1
ATOM 727 C C . LEU A 1 97 ? 18.335 1.770 -30.254 1.00 79.12 97 LEU A C 1
ATOM 729 O O . LEU A 1 97 ? 17.510 1.781 -29.336 1.00 79.12 97 LEU A O 1
ATOM 733 N N . LEU A 1 98 ? 18.049 1.285 -31.465 1.00 82.12 98 LEU A N 1
ATOM 734 C CA . LEU A 1 98 ? 16.744 0.718 -31.807 1.00 82.12 98 LEU A CA 1
ATOM 735 C C . LEU A 1 98 ? 16.452 -0.547 -30.992 1.00 82.12 98 LEU A C 1
ATOM 737 O O . LEU A 1 98 ? 15.363 -0.676 -30.434 1.00 82.12 98 LEU A O 1
ATOM 741 N N . PHE A 1 99 ? 17.428 -1.447 -30.847 1.00 80.38 99 PHE A N 1
ATOM 742 C CA . PHE A 1 99 ? 17.297 -2.657 -30.035 1.00 80.38 99 PHE A CA 1
ATOM 743 C C . PHE A 1 99 ? 17.013 -2.327 -28.565 1.00 80.38 99 PHE A C 1
ATOM 745 O O . PHE A 1 99 ? 16.101 -2.902 -27.969 1.00 80.38 99 PHE A O 1
ATOM 752 N N . SER A 1 100 ? 17.728 -1.349 -27.998 1.00 76.62 100 SER A N 1
ATOM 753 C CA . SER A 1 100 ? 17.486 -0.852 -26.639 1.00 76.62 100 SER A CA 1
ATOM 754 C C . SER A 1 100 ? 16.068 -0.288 -26.484 1.00 76.62 100 SER A C 1
ATOM 756 O O . SER A 1 100 ? 15.352 -0.660 -25.551 1.00 76.62 100 SER A O 1
ATOM 758 N N . SER A 1 101 ? 15.611 0.530 -27.439 1.00 74.81 101 SER A N 1
ATOM 759 C CA . SER A 1 101 ? 14.258 1.103 -27.444 1.00 74.81 101 SER A CA 1
ATOM 760 C C . SER A 1 101 ? 13.165 0.028 -27.526 1.00 74.81 101 SER A C 1
ATOM 762 O O . SER A 1 101 ? 12.199 0.050 -26.757 1.00 74.81 101 SER A O 1
ATOM 764 N N . VAL A 1 102 ? 13.338 -0.977 -28.391 1.00 78.88 102 VAL A N 1
ATOM 765 C CA . VAL A 1 102 ? 12.405 -2.106 -28.514 1.00 78.88 102 VAL A CA 1
ATOM 766 C C . VAL A 1 102 ? 12.371 -2.931 -27.227 1.00 78.88 102 VAL A C 1
ATOM 768 O O . VAL A 1 102 ? 11.284 -3.231 -26.731 1.00 78.88 102 VAL A O 1
ATOM 771 N N . LEU A 1 103 ? 13.525 -3.251 -26.630 1.00 77.62 103 LEU A N 1
ATOM 772 C CA . LEU A 1 103 ? 13.578 -3.965 -25.350 1.00 77.62 103 LEU A CA 1
ATOM 773 C C . LEU A 1 103 ? 12.897 -3.177 -24.228 1.00 77.62 103 LEU A C 1
ATOM 775 O O . LEU A 1 103 ? 12.168 -3.768 -23.430 1.00 77.62 103 LEU A O 1
ATOM 779 N N . GLN A 1 104 ? 13.104 -1.860 -24.165 1.00 70.69 104 GLN A N 1
ATOM 780 C CA . GLN A 1 104 ? 12.436 -0.997 -23.191 1.00 70.69 104 GLN A CA 1
ATOM 781 C C . GLN A 1 104 ? 10.922 -1.003 -23.386 1.00 70.69 104 GLN A C 1
ATOM 783 O O . GLN A 1 104 ? 10.193 -1.194 -22.416 1.00 70.69 104 GLN A O 1
ATOM 788 N N . ASN A 1 105 ? 10.444 -0.887 -24.623 1.00 71.56 105 ASN A N 1
ATOM 789 C CA . ASN A 1 105 ? 9.017 -0.908 -24.930 1.00 71.56 105 ASN A CA 1
ATOM 790 C C . ASN A 1 105 ? 8.394 -2.275 -24.596 1.00 71.56 105 ASN A C 1
ATOM 792 O O . ASN A 1 105 ? 7.349 -2.345 -23.953 1.00 71.56 105 ASN A O 1
ATOM 796 N N . VAL A 1 106 ? 9.066 -3.384 -24.927 1.00 73.62 106 VAL A N 1
ATOM 797 C CA . VAL A 1 106 ? 8.625 -4.737 -24.547 1.00 73.62 106 VAL A CA 1
ATOM 798 C C . VAL A 1 106 ? 8.603 -4.903 -23.028 1.00 73.62 106 VAL A C 1
ATOM 800 O O . VAL A 1 106 ? 7.639 -5.448 -22.494 1.00 73.62 106 VAL A O 1
ATOM 803 N N . ARG A 1 107 ? 9.618 -4.417 -22.305 1.00 67.94 107 ARG A N 1
ATOM 804 C CA . ARG A 1 107 ? 9.662 -4.465 -20.835 1.00 67.94 107 ARG A CA 1
ATOM 805 C C . ARG A 1 107 ? 8.582 -3.597 -20.201 1.00 67.94 107 ARG A C 1
ATOM 807 O O . ARG A 1 107 ? 7.928 -4.051 -19.271 1.00 67.94 107 ARG A O 1
ATOM 814 N N . GLN A 1 108 ? 8.350 -2.394 -20.717 1.00 66.69 108 GLN A N 1
ATOM 815 C CA . GLN A 1 108 ? 7.304 -1.493 -20.240 1.00 66.69 108 GLN A CA 1
ATOM 816 C C . GLN A 1 108 ? 5.920 -2.098 -20.484 1.00 66.69 108 GLN A C 1
ATOM 818 O O . GLN A 1 108 ? 5.101 -2.134 -19.571 1.00 66.69 108 GLN A O 1
ATOM 823 N N . ARG A 1 109 ? 5.693 -2.694 -21.658 1.00 64.94 109 ARG A N 1
ATOM 824 C CA . ARG A 1 109 ? 4.470 -3.450 -21.961 1.00 64.94 109 ARG A CA 1
ATOM 825 C C . ARG A 1 109 ? 4.317 -4.680 -21.076 1.00 64.94 109 ARG A C 1
ATOM 827 O O . ARG A 1 109 ? 3.217 -4.939 -20.608 1.00 64.94 109 ARG A O 1
ATOM 834 N N . ARG A 1 110 ? 5.394 -5.424 -20.802 1.00 63.59 110 ARG A N 1
ATOM 835 C CA . ARG A 1 110 ? 5.379 -6.551 -19.853 1.00 63.59 110 ARG A CA 1
ATOM 836 C C . ARG A 1 110 ? 5.103 -6.089 -18.428 1.00 63.59 110 ARG A C 1
ATOM 838 O O . ARG A 1 110 ? 4.379 -6.780 -17.735 1.00 63.59 110 ARG A O 1
ATOM 845 N N . LYS A 1 111 ? 5.612 -4.928 -18.011 1.00 60.12 111 LYS A N 1
ATOM 846 C CA . LYS A 1 111 ? 5.334 -4.322 -16.704 1.00 60.12 111 LYS A CA 1
ATOM 847 C C . LYS A 1 111 ? 3.862 -3.936 -16.587 1.00 60.12 111 LYS A C 1
ATOM 849 O O . LYS A 1 111 ? 3.206 -4.359 -15.647 1.00 60.12 111 LYS A O 1
ATOM 854 N N . VAL A 1 112 ? 3.318 -3.230 -17.579 1.00 58.81 112 VAL A N 1
ATOM 855 C CA . VAL A 1 112 ? 1.880 -2.917 -17.654 1.00 58.81 112 VAL A CA 1
ATOM 856 C C . VAL A 1 112 ? 1.048 -4.201 -17.663 1.00 58.81 112 VAL A C 1
ATOM 858 O O . VAL A 1 112 ? 0.082 -4.295 -16.919 1.00 58.81 112 VAL A O 1
ATOM 861 N N . ARG A 1 113 ? 1.467 -5.223 -18.422 1.00 57.09 113 ARG A N 1
ATOM 862 C CA . ARG A 1 113 ? 0.777 -6.517 -18.490 1.00 57.09 113 ARG A CA 1
ATOM 863 C C . ARG A 1 113 ? 0.870 -7.318 -17.187 1.00 57.09 113 ARG A C 1
ATOM 865 O O . ARG A 1 113 ? -0.081 -7.993 -16.841 1.00 57.09 113 ARG A O 1
ATOM 872 N N . TYR A 1 114 ? 1.985 -7.233 -16.467 1.00 53.8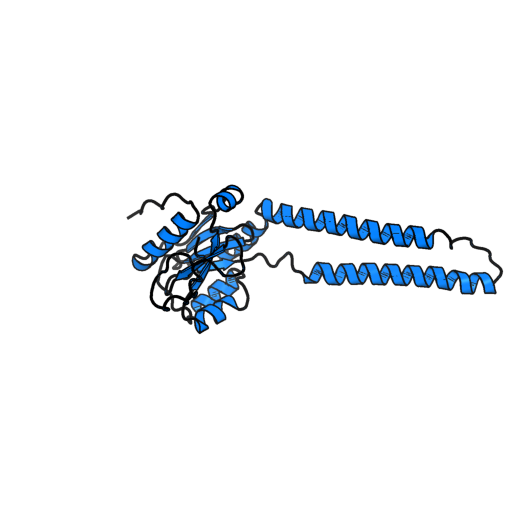8 114 TYR A N 1
ATOM 873 C CA . TYR A 1 114 ? 2.188 -7.840 -15.148 1.00 53.88 114 TYR A CA 1
ATOM 874 C C . TYR A 1 114 ? 1.302 -7.176 -14.087 1.00 53.88 114 TYR A C 1
ATOM 876 O O . TYR A 1 114 ? 0.743 -7.854 -13.225 1.00 53.88 114 TYR A O 1
ATOM 884 N N . HIS A 1 115 ? 1.133 -5.853 -14.178 1.00 52.31 115 HIS A N 1
ATOM 885 C CA . HIS A 1 115 ? 0.173 -5.114 -13.360 1.00 52.31 115 HIS A CA 1
ATOM 886 C C . HIS A 1 115 ? -1.272 -5.478 -13.732 1.00 52.31 115 HIS A C 1
ATOM 888 O O . HIS A 1 115 ? -2.069 -5.752 -12.842 1.00 52.31 115 HIS A O 1
ATOM 894 N N . SER A 1 116 ? -1.592 -5.596 -15.025 1.00 50.91 116 SER A N 1
ATOM 895 C CA . SER A 1 116 ? -2.930 -5.994 -15.478 1.00 50.91 116 SER A CA 1
ATOM 896 C C . SER A 1 116 ? -3.236 -7.485 -15.280 1.00 50.91 116 SER A C 1
ATOM 898 O O . SER A 1 116 ? -4.395 -7.872 -15.348 1.00 50.91 116 SER A O 1
ATOM 900 N N . SER A 1 117 ? -2.228 -8.340 -15.068 1.00 54.03 117 SER A N 1
ATOM 901 C CA . SER A 1 117 ? -2.397 -9.784 -14.856 1.00 54.03 117 SER A CA 1
ATOM 902 C C . SER A 1 117 ? -2.453 -10.190 -13.380 1.00 54.03 117 SER A C 1
ATOM 904 O O . SER A 1 117 ? -2.531 -11.380 -13.101 1.00 54.03 117 SER A O 1
ATOM 906 N N . GLY A 1 118 ? -2.350 -9.245 -12.436 1.00 57.50 118 GLY A N 1
ATOM 907 C CA . GLY A 1 118 ? -2.432 -9.527 -10.996 1.00 57.50 118 GLY A CA 1
ATOM 908 C C . GLY A 1 118 ? -1.181 -10.160 -10.365 1.00 57.50 118 GLY A C 1
ATOM 909 O O . GLY A 1 118 ? -1.152 -10.396 -9.165 1.00 57.50 118 GLY A O 1
ATOM 910 N N . ALA A 1 119 ? -0.091 -10.371 -11.103 1.00 57.81 119 ALA A N 1
ATOM 911 C CA . ALA A 1 119 ? 1.083 -11.057 -10.549 1.00 57.81 119 ALA A CA 1
ATOM 912 C C . ALA A 1 119 ? 1.803 -10.238 -9.450 1.00 57.81 119 ALA A C 1
ATOM 914 O O . ALA A 1 119 ? 2.401 -10.801 -8.531 1.00 57.81 119 ALA A O 1
ATOM 915 N N . GLY A 1 120 ? 1.705 -8.902 -9.500 1.00 67.25 120 GLY A N 1
ATOM 916 C CA . GLY A 1 120 ? 2.163 -8.031 -8.412 1.00 67.25 120 GLY A CA 1
ATOM 917 C C . GLY A 1 120 ? 1.292 -8.141 -7.158 1.00 67.25 120 GLY A C 1
ATOM 918 O O . GLY A 1 120 ? 1.816 -8.086 -6.047 1.00 67.25 120 GLY A O 1
ATOM 919 N N . VAL A 1 121 ? -0.014 -8.361 -7.339 1.00 75.62 121 VAL A N 1
ATOM 920 C CA . VAL A 1 121 ? -0.987 -8.574 -6.259 1.00 75.62 121 VAL A CA 1
ATOM 921 C C . VAL A 1 121 ? -0.645 -9.842 -5.479 1.00 75.62 121 VAL A C 1
ATOM 923 O O . VAL A 1 121 ? -0.637 -9.798 -4.253 1.00 75.62 121 VAL A O 1
ATOM 926 N N . ASP A 1 122 ? -0.250 -10.925 -6.154 1.00 78.75 122 ASP A N 1
ATOM 927 C CA . ASP A 1 122 ? 0.112 -12.192 -5.499 1.00 78.75 122 ASP A CA 1
ATOM 928 C C . ASP A 1 122 ? 1.350 -12.081 -4.596 1.00 78.75 122 ASP A C 1
ATOM 930 O O . ASP A 1 122 ? 1.401 -12.688 -3.524 1.00 78.75 122 ASP A O 1
ATOM 934 N N . SER A 1 123 ? 2.364 -11.297 -4.993 1.00 81.19 123 SER A N 1
ATOM 935 C CA . SER A 1 123 ? 3.543 -11.064 -4.140 1.00 81.19 123 SER A CA 1
ATOM 936 C C . SER A 1 123 ? 3.149 -10.348 -2.848 1.00 81.19 123 SER A C 1
ATOM 938 O O . SER A 1 123 ? 3.528 -10.795 -1.763 1.00 81.19 123 SER A O 1
ATOM 940 N N . VAL A 1 124 ? 2.342 -9.282 -2.938 1.00 85.62 124 VAL A N 1
ATOM 941 C CA . VAL A 1 124 ? 1.902 -8.565 -1.733 1.00 85.62 124 VAL A CA 1
ATOM 942 C C . VAL A 1 124 ? 0.947 -9.413 -0.899 1.00 85.62 124 VAL A C 1
ATOM 944 O O . VAL A 1 124 ? 1.126 -9.502 0.313 1.00 85.62 124 VAL A O 1
ATOM 947 N N . ARG A 1 125 ? 0.000 -10.107 -1.538 1.00 87.94 125 ARG A N 1
ATOM 948 C CA . ARG A 1 125 ? -0.933 -11.029 -0.886 1.00 87.94 125 ARG A CA 1
ATOM 949 C C . ARG A 1 125 ? -0.201 -12.056 -0.026 1.00 87.94 125 ARG A C 1
ATOM 951 O O . ARG A 1 125 ? -0.525 -12.173 1.146 1.00 87.94 125 ARG A O 1
ATOM 958 N N . ARG A 1 126 ? 0.840 -12.714 -0.549 1.00 89.06 126 ARG A N 1
ATOM 959 C CA . ARG A 1 126 ? 1.638 -13.685 0.226 1.00 89.06 126 ARG A CA 1
ATOM 960 C C . ARG A 1 126 ? 2.341 -13.073 1.437 1.00 89.06 126 ARG A C 1
ATOM 962 O O . ARG A 1 126 ? 2.571 -13.762 2.427 1.00 89.06 126 ARG A O 1
ATOM 969 N N . ARG A 1 127 ? 2.731 -11.795 1.372 1.00 90.56 127 ARG A N 1
ATOM 970 C CA . ARG A 1 127 ? 3.298 -11.096 2.538 1.00 90.56 127 ARG A CA 1
ATOM 971 C C . ARG A 1 127 ? 2.232 -10.810 3.590 1.00 90.56 127 ARG A C 1
ATOM 973 O O . ARG A 1 127 ? 2.512 -10.993 4.769 1.00 90.56 127 ARG A O 1
ATOM 980 N N . VAL A 1 128 ? 1.032 -10.415 3.161 1.00 92.06 128 VAL A N 1
ATOM 981 C CA . VAL A 1 128 ? -0.120 -10.219 4.054 1.00 92.06 128 VAL A CA 1
ATOM 982 C C . VAL A 1 128 ? -0.540 -11.543 4.694 1.00 92.06 128 VAL A C 1
ATOM 984 O O . VAL A 1 128 ? -0.724 -11.582 5.902 1.00 92.06 128 VAL A O 1
ATOM 987 N N . GLU A 1 129 ? -0.615 -12.628 3.920 1.00 92.56 129 GLU A N 1
ATOM 988 C CA . GLU A 1 129 ? -0.903 -13.985 4.412 1.00 92.56 129 GLU A CA 1
ATOM 989 C C . GLU A 1 129 ? 0.105 -14.409 5.482 1.00 92.56 129 GLU A C 1
ATOM 991 O O . GLU A 1 129 ? -0.288 -14.758 6.590 1.00 92.56 129 GLU A O 1
ATOM 996 N N . ARG A 1 130 ? 1.408 -14.269 5.207 1.00 93.88 130 ARG A N 1
ATOM 997 C CA . ARG A 1 130 ? 2.456 -14.582 6.190 1.00 93.88 130 ARG A CA 1
ATOM 998 C C . ARG A 1 130 ? 2.339 -13.741 7.461 1.00 93.88 130 ARG A C 1
ATOM 1000 O O . ARG A 1 130 ? 2.583 -14.246 8.551 1.00 93.88 130 ARG A O 1
ATOM 1007 N N . PHE A 1 131 ? 1.998 -12.461 7.327 1.00 95.00 131 PHE A N 1
ATOM 1008 C CA . PHE A 1 131 ? 1.764 -11.603 8.485 1.00 95.00 131 PHE A CA 1
ATOM 1009 C C . PHE A 1 131 ? 0.542 -12.086 9.281 1.00 95.00 131 PHE A C 1
ATOM 1011 O O . PHE A 1 131 ? 0.632 -12.239 10.492 1.00 95.00 131 PHE A O 1
ATOM 1018 N N . ALA A 1 132 ? -0.571 -12.408 8.619 1.00 93.19 132 ALA A N 1
ATOM 1019 C CA . ALA A 1 132 ? -1.763 -12.945 9.274 1.00 93.19 132 ALA A CA 1
ATOM 1020 C C . ALA A 1 132 ? -1.490 -14.268 10.015 1.00 93.19 132 ALA A C 1
ATOM 1022 O O . ALA A 1 132 ? -1.958 -14.448 11.134 1.00 93.19 132 ALA A O 1
ATOM 1023 N N . GLU A 1 133 ? -0.696 -15.168 9.430 1.00 92.81 133 GLU A N 1
ATOM 1024 C CA . GLU A 1 133 ? -0.283 -16.429 10.066 1.00 92.81 133 GLU A CA 1
ATOM 1025 C C . GLU A 1 133 ? 0.543 -16.200 11.341 1.00 92.81 133 GLU A C 1
ATOM 1027 O O . GLU A 1 133 ? 0.394 -16.928 12.320 1.00 92.81 133 GLU A O 1
ATOM 1032 N N . GLN A 1 134 ? 1.405 -15.179 11.345 1.00 94.12 134 GLN A N 1
ATOM 1033 C CA . GLN A 1 134 ? 2.220 -14.800 12.506 1.00 94.12 134 GLN A CA 1
ATOM 1034 C C . GLN A 1 134 ? 1.421 -14.039 13.573 1.00 94.12 134 GLN A C 1
ATOM 1036 O O . GLN A 1 134 ? 1.828 -13.989 14.733 1.00 94.12 134 GLN A O 1
ATOM 1041 N N . HIS A 1 135 ? 0.283 -13.466 13.185 1.00 93.69 135 HIS A N 1
ATOM 1042 C CA . HIS A 1 135 ? -0.550 -12.610 14.015 1.00 93.69 135 HIS A CA 1
ATOM 1043 C C . HIS A 1 135 ? -2.020 -13.076 13.982 1.00 93.69 135 HIS A C 1
ATOM 1045 O O . HIS A 1 135 ? -2.884 -12.346 13.496 1.00 93.69 135 HIS A O 1
ATOM 1051 N N . PRO A 1 136 ? -2.345 -14.271 14.513 1.00 90.50 136 PRO A N 1
ATOM 1052 C CA . PRO A 1 136 ? -3.673 -14.885 14.379 1.00 90.50 136 PRO A CA 1
ATOM 1053 C C . PRO A 1 136 ? -4.819 -14.070 15.004 1.00 90.50 136 PRO A C 1
ATOM 1055 O O . PRO A 1 136 ? -5.977 -14.230 14.621 1.00 90.50 136 PRO A O 1
ATOM 1058 N N . GLN A 1 137 ? -4.512 -13.180 15.950 1.00 90.62 137 GLN A N 1
ATOM 1059 C CA . GLN A 1 137 ? -5.467 -12.247 16.550 1.00 90.62 137 GLN A CA 1
ATOM 1060 C C . GLN A 1 137 ? -5.887 -11.113 15.601 1.00 90.62 137 GLN A C 1
ATOM 1062 O O . GLN A 1 137 ? -6.916 -10.467 15.820 1.00 90.62 137 GLN A O 1
ATOM 1067 N N . TRP A 1 138 ? -5.111 -10.869 14.542 1.00 93.31 138 TRP A N 1
ATOM 1068 C CA . TRP A 1 138 ? -5.383 -9.813 13.582 1.00 93.31 138 TRP A CA 1
ATOM 1069 C C . TRP A 1 138 ? -6.405 -10.277 12.563 1.00 93.31 138 TRP A C 1
ATOM 1071 O O . TRP A 1 138 ? -6.152 -11.189 11.780 1.00 93.31 138 TRP A O 1
ATOM 1081 N N . SER A 1 139 ? -7.542 -9.586 12.529 1.00 94.00 139 SER A N 1
ATOM 1082 C CA . SER A 1 139 ? -8.486 -9.715 11.417 1.00 94.00 139 SER A CA 1
ATOM 1083 C C . SER A 1 139 ? -8.324 -8.574 10.430 1.00 94.00 139 SER A C 1
ATOM 1085 O O . SER A 1 139 ? -8.135 -7.421 10.837 1.00 94.00 139 SER A O 1
ATOM 1087 N N . MET A 1 140 ? -8.303 -8.920 9.143 1.00 94.44 140 MET A N 1
ATOM 1088 C CA . MET A 1 140 ? -7.951 -8.018 8.050 1.00 94.44 140 MET A CA 1
ATOM 1089 C C . MET A 1 140 ? -8.711 -8.365 6.770 1.00 94.44 140 MET A C 1
ATOM 1091 O O . MET A 1 140 ? -8.907 -9.535 6.451 1.00 94.44 140 MET A O 1
ATOM 1095 N N . ARG A 1 141 ? -9.058 -7.346 5.985 1.00 92.62 141 ARG A N 1
ATOM 1096 C CA . ARG A 1 141 ? -9.586 -7.473 4.623 1.00 92.62 141 ARG A CA 1
ATOM 1097 C C . ARG A 1 141 ? -8.552 -7.009 3.613 1.00 92.62 141 ARG A C 1
ATOM 1099 O O . ARG A 1 141 ? -7.942 -5.952 3.787 1.00 92.62 141 ARG A O 1
ATOM 1106 N N . LEU A 1 142 ? -8.374 -7.791 2.554 1.00 91.25 142 LEU A N 1
ATOM 1107 C CA . LEU A 1 142 ? -7.430 -7.516 1.481 1.00 91.25 142 LEU A CA 1
ATOM 1108 C C . LEU A 1 142 ? -8.176 -7.173 0.194 1.00 91.25 142 LEU A C 1
ATOM 1110 O O . LEU A 1 142 ? -8.906 -8.003 -0.341 1.00 91.25 142 LEU A O 1
ATOM 1114 N N . TYR A 1 143 ? -7.939 -5.985 -0.345 1.00 87.00 143 TYR A N 1
ATOM 1115 C CA . TYR A 1 143 ? -8.566 -5.501 -1.573 1.00 87.00 143 TYR A CA 1
ATOM 1116 C C . TYR A 1 143 ? -7.536 -5.362 -2.688 1.00 87.00 143 TYR A C 1
ATOM 1118 O O . TYR A 1 143 ? -6.405 -4.943 -2.445 1.00 87.00 143 TYR A O 1
ATOM 1126 N N . ALA A 1 144 ? -7.926 -5.678 -3.919 1.00 81.06 144 ALA A N 1
ATOM 1127 C CA . ALA A 1 144 ? -7.102 -5.439 -5.098 1.00 81.06 144 ALA A CA 1
ATOM 1128 C C . ALA A 1 144 ? -7.117 -3.950 -5.485 1.00 81.06 144 ALA A C 1
ATOM 1130 O O . ALA A 1 144 ? -8.172 -3.307 -5.478 1.00 81.06 144 ALA A O 1
ATOM 1131 N N . LEU A 1 145 ? -5.952 -3.417 -5.855 1.00 76.12 145 LEU A N 1
ATOM 1132 C CA . LEU A 1 145 ? -5.783 -2.089 -6.444 1.00 76.12 145 LEU A CA 1
ATOM 1133 C C . LEU A 1 145 ? -5.061 -2.189 -7.790 1.00 76.12 145 LEU A C 1
ATOM 1135 O O . LEU A 1 145 ? -4.304 -3.139 -8.001 1.00 76.12 145 LEU A O 1
ATOM 1139 N N . PRO A 1 146 ? -5.192 -1.167 -8.659 1.00 65.56 146 PRO A N 1
ATOM 1140 C CA . PRO A 1 146 ? -4.473 -1.087 -9.934 1.00 65.56 146 PRO A CA 1
ATOM 1141 C C . PRO A 1 146 ? -2.973 -1.399 -9.837 1.00 65.56 146 PRO A C 1
ATOM 1143 O O . PRO A 1 146 ? -2.381 -1.985 -10.743 1.00 65.56 146 PRO A O 1
ATOM 1146 N N . TYR A 1 147 ? -2.349 -0.999 -8.726 1.00 65.12 147 TYR A N 1
ATOM 1147 C CA . TYR A 1 147 ? -0.902 -1.073 -8.539 1.00 65.12 147 TYR A CA 1
ATOM 1148 C C . TYR A 1 147 ? -0.478 -1.870 -7.299 1.00 65.12 147 TYR A C 1
ATOM 1150 O O . TYR A 1 147 ? 0.694 -1.824 -6.936 1.00 65.12 147 TYR A O 1
ATOM 1158 N N . GLY A 1 148 ? -1.382 -2.604 -6.646 1.00 78.19 148 GLY A N 1
ATOM 1159 C CA . GLY A 1 148 ? -1.053 -3.308 -5.408 1.00 78.19 148 GLY A CA 1
ATOM 1160 C C . GLY A 1 148 ? -2.273 -3.853 -4.688 1.00 78.19 148 GLY A C 1
ATOM 1161 O O . GLY A 1 148 ? -3.251 -4.257 -5.313 1.00 78.19 148 GLY A O 1
ATOM 1162 N N . VAL A 1 149 ? -2.207 -3.862 -3.364 1.00 86.06 149 VAL A N 1
ATOM 1163 C CA . VAL A 1 149 ? -3.310 -4.301 -2.508 1.00 86.06 149 VAL A CA 1
ATOM 1164 C C . VAL A 1 149 ? -3.519 -3.322 -1.372 1.00 86.06 149 VAL A C 1
ATOM 1166 O O . VAL A 1 149 ? -2.571 -2.684 -0.922 1.00 86.06 149 VAL A O 1
ATOM 1169 N N . ARG A 1 150 ? -4.747 -3.237 -0.877 1.00 90.38 150 ARG A N 1
ATOM 1170 C CA . ARG A 1 150 ? -5.081 -2.481 0.324 1.00 90.38 150 ARG A CA 1
ATOM 1171 C C . ARG A 1 150 ? -5.431 -3.447 1.417 1.00 90.38 150 ARG A C 1
ATOM 1173 O O . ARG A 1 150 ? -6.262 -4.330 1.222 1.00 90.38 150 ARG A O 1
ATOM 1180 N N . VAL A 1 151 ? -4.803 -3.244 2.558 1.00 93.50 151 VAL A N 1
ATOM 1181 C CA . VAL A 1 151 ? -5.127 -3.950 3.785 1.00 93.50 151 VAL A CA 1
ATOM 1182 C C . VAL A 1 151 ? -5.955 -3.015 4.644 1.00 93.50 151 VAL A C 1
ATOM 1184 O O . VAL A 1 151 ? -5.549 -1.879 4.882 1.00 93.50 151 VAL A O 1
ATOM 1187 N N . ILE A 1 152 ? -7.109 -3.494 5.094 1.00 94.19 152 ILE A N 1
ATOM 1188 C CA . ILE A 1 152 ? -7.930 -2.837 6.109 1.00 94.19 152 ILE A CA 1
ATOM 1189 C C . ILE A 1 152 ? -7.983 -3.760 7.313 1.00 94.19 152 ILE A C 1
ATOM 1191 O O . ILE A 1 152 ? -8.431 -4.899 7.197 1.00 94.19 152 ILE A O 1
ATOM 1195 N N . VAL A 1 153 ? -7.530 -3.283 8.464 1.00 95.06 153 VAL A N 1
ATOM 1196 C CA . VAL A 1 153 ? -7.577 -4.052 9.706 1.00 95.06 153 VAL A CA 1
ATOM 1197 C C . VAL A 1 153 ? -8.948 -3.883 10.350 1.00 95.06 153 VAL A C 1
ATOM 1199 O O . VAL A 1 153 ? -9.443 -2.767 10.478 1.00 95.06 153 VAL A O 1
ATOM 1202 N N . THR A 1 154 ? -9.577 -4.995 10.723 1.00 94.31 154 THR A N 1
ATOM 1203 C CA . THR A 1 154 ? -10.990 -5.034 11.123 1.00 94.31 154 THR A CA 1
ATOM 1204 C C . THR A 1 154 ? -11.223 -5.387 12.586 1.00 94.31 154 THR A C 1
ATOM 1206 O O . THR A 1 154 ? -12.301 -5.103 13.089 1.00 94.31 154 THR A O 1
ATOM 1209 N N . HIS A 1 155 ? -10.251 -5.977 13.284 1.00 93.00 155 HIS A N 1
ATOM 1210 C CA . HIS A 1 155 ? -10.443 -6.480 14.654 1.00 93.00 155 HIS A CA 1
ATOM 1211 C C . HIS A 1 155 ? -10.354 -5.416 15.764 1.00 93.00 155 HIS A C 1
ATOM 1213 O O . HIS A 1 155 ? -10.797 -5.680 16.879 1.00 93.00 155 HIS A O 1
ATOM 1219 N N . ALA A 1 156 ? -9.771 -4.244 15.498 1.00 92.38 156 ALA A N 1
ATOM 1220 C CA . ALA A 1 156 ? -9.551 -3.207 16.506 1.00 92.38 156 ALA A CA 1
ATOM 1221 C C . ALA A 1 156 ? -9.357 -1.818 15.880 1.00 92.38 156 ALA A C 1
ATOM 1223 O O . ALA A 1 156 ? -9.066 -1.689 14.688 1.00 92.38 156 ALA A O 1
ATOM 1224 N N . GLU A 1 157 ? -9.496 -0.788 16.714 1.00 93.44 157 GLU A N 1
ATOM 1225 C CA . GLU A 1 157 ? -9.016 0.563 16.419 1.00 93.44 157 GLU A CA 1
ATOM 1226 C C . GLU A 1 157 ? -7.504 0.662 16.667 1.00 93.44 157 GLU A C 1
ATOM 1228 O O . GLU A 1 157 ? -6.974 0.010 17.564 1.00 93.44 157 GLU A O 1
ATOM 1233 N N . PHE A 1 158 ? -6.822 1.504 15.894 1.00 93.69 158 PHE A N 1
ATOM 1234 C CA . PHE A 1 158 ? -5.384 1.741 16.007 1.00 93.69 158 PHE A CA 1
ATOM 1235 C C . PHE A 1 158 ? -5.086 3.220 16.211 1.00 93.69 158 PHE A C 1
ATOM 1237 O O . PHE A 1 158 ? -5.698 4.079 15.573 1.00 93.69 158 PHE A O 1
ATOM 1244 N N . ASP A 1 159 ? -4.095 3.500 17.055 1.00 93.12 159 ASP A N 1
ATOM 1245 C CA . ASP A 1 159 ? -3.442 4.804 17.095 1.00 93.12 159 ASP A CA 1
ATOM 1246 C C . ASP A 1 159 ? -2.484 4.912 15.888 1.00 93.12 159 ASP A C 1
ATOM 1248 O O . ASP A 1 159 ? -1.639 4.030 15.700 1.00 93.12 159 ASP A O 1
ATOM 1252 N N . PRO A 1 160 ? -2.575 5.963 15.052 1.00 93.12 160 PRO A N 1
ATOM 1253 C CA . PRO A 1 160 ? -1.642 6.207 13.949 1.00 93.12 160 PRO A CA 1
ATOM 1254 C C . PRO A 1 160 ? -0.156 6.243 14.345 1.00 93.12 160 PRO A C 1
ATOM 1256 O O . PRO A 1 160 ? 0.702 6.038 13.485 1.00 93.12 160 PRO A O 1
ATOM 1259 N N . ALA A 1 161 ? 0.164 6.496 15.619 1.00 93.56 161 ALA A N 1
ATOM 1260 C CA . ALA A 1 161 ? 1.521 6.486 16.162 1.00 93.56 161 ALA A CA 1
ATOM 1261 C C . ALA A 1 161 ? 1.979 5.118 16.709 1.00 93.56 161 ALA A C 1
ATOM 1263 O O . ALA A 1 161 ? 3.153 4.979 17.077 1.00 93.56 161 ALA A O 1
ATOM 1264 N N . ASP A 1 162 ? 1.101 4.110 16.746 1.00 94.62 162 ASP A N 1
ATOM 1265 C CA . ASP A 1 162 ? 1.408 2.782 17.280 1.00 94.62 162 ASP A CA 1
ATOM 1266 C C . ASP A 1 162 ? 2.528 2.089 16.477 1.00 94.62 162 ASP A C 1
ATOM 1268 O O . ASP A 1 162 ? 2.626 2.173 15.248 1.00 94.62 162 ASP A O 1
ATOM 1272 N N . ASN A 1 163 ? 3.391 1.353 17.172 1.00 94.56 163 ASN A N 1
ATOM 1273 C CA . ASN A 1 163 ? 4.412 0.526 16.540 1.00 94.56 163 ASN A CA 1
ATOM 1274 C C . ASN A 1 163 ? 3.799 -0.621 15.725 1.00 94.56 163 ASN A C 1
ATOM 1276 O O . ASN A 1 163 ? 4.360 -0.970 14.686 1.00 94.56 163 ASN A O 1
ATOM 1280 N N . ALA A 1 164 ? 2.624 -1.125 16.112 1.00 93.94 164 ALA A N 1
ATOM 1281 C CA . ALA A 1 164 ? 1.884 -2.129 15.348 1.00 93.94 164 ALA A CA 1
ATOM 1282 C C . ALA A 1 164 ? 1.573 -1.662 13.908 1.00 93.94 164 ALA A C 1
ATOM 1284 O O . ALA A 1 164 ? 1.656 -2.442 12.956 1.00 93.94 164 ALA A O 1
ATOM 1285 N N . VAL A 1 165 ? 1.301 -0.362 13.718 1.00 94.31 165 VAL A N 1
ATOM 1286 C CA . VAL A 1 165 ? 1.105 0.246 12.390 1.00 94.31 165 VAL A CA 1
ATOM 1287 C C . VAL A 1 165 ? 2.383 0.135 11.560 1.00 94.31 165 VAL A C 1
ATOM 1289 O O . VAL A 1 165 ? 2.337 -0.269 10.397 1.00 94.31 165 VAL A O 1
ATOM 1292 N N . LYS A 1 166 ? 3.540 0.469 12.147 1.00 94.31 166 LYS A N 1
ATOM 1293 C CA . LYS A 1 166 ? 4.845 0.408 11.463 1.00 94.31 166 LYS A CA 1
ATOM 1294 C C . LYS A 1 166 ? 5.198 -1.022 11.066 1.00 94.31 166 LYS A C 1
ATOM 1296 O O . LYS A 1 166 ? 5.696 -1.235 9.960 1.00 94.31 166 LYS A O 1
ATOM 1301 N N . GLU A 1 167 ? 4.932 -1.983 11.946 1.00 94.62 167 GLU A N 1
ATOM 1302 C CA . GLU A 1 167 ? 5.162 -3.406 11.694 1.00 94.62 167 GLU A CA 1
ATOM 1303 C C . GLU A 1 167 ? 4.329 -3.908 10.515 1.00 94.62 167 GLU A C 1
ATOM 1305 O O . GLU A 1 167 ? 4.901 -4.449 9.563 1.00 94.62 167 GLU A O 1
ATOM 1310 N N . LEU A 1 168 ? 3.017 -3.633 10.510 1.00 94.50 168 LEU A N 1
ATOM 1311 C CA . LEU A 1 168 ? 2.151 -3.986 9.384 1.00 94.50 168 LEU A CA 1
ATOM 1312 C C . LEU A 1 168 ? 2.629 -3.313 8.091 1.00 94.50 168 LEU A C 1
ATOM 1314 O O . LEU A 1 168 ? 2.815 -3.984 7.076 1.00 94.50 168 LEU A O 1
ATOM 1318 N N . CYS A 1 169 ? 2.871 -1.998 8.115 1.00 93.62 169 CYS A N 1
ATOM 1319 C CA . CYS A 1 169 ? 3.291 -1.238 6.934 1.00 93.62 169 CYS A CA 1
ATOM 1320 C C . CYS A 1 169 ? 4.580 -1.801 6.322 1.00 93.62 169 CYS A C 1
ATOM 1322 O O . CYS A 1 169 ? 4.690 -1.938 5.100 1.00 93.62 169 CYS A O 1
ATOM 1324 N N . LYS A 1 170 ? 5.540 -2.183 7.169 1.00 92.38 170 LYS A N 1
ATOM 1325 C CA . LYS A 1 170 ? 6.778 -2.837 6.743 1.00 92.38 170 LYS A CA 1
ATOM 1326 C C . LYS A 1 170 ? 6.509 -4.219 6.147 1.00 92.38 170 LYS A C 1
ATOM 1328 O O . LYS A 1 170 ? 7.057 -4.528 5.091 1.00 92.38 170 LYS A O 1
ATOM 1333 N N . ALA A 1 171 ? 5.672 -5.034 6.789 1.00 92.06 171 ALA A N 1
ATOM 1334 C CA . ALA A 1 171 ? 5.364 -6.390 6.337 1.00 92.06 171 ALA A CA 1
ATOM 1335 C C . ALA A 1 171 ? 4.699 -6.402 4.952 1.00 92.06 171 ALA A C 1
ATOM 1337 O O . ALA A 1 171 ? 5.091 -7.171 4.071 1.00 92.06 171 ALA A O 1
ATOM 1338 N N . ILE A 1 172 ? 3.740 -5.505 4.720 1.00 90.44 172 ILE A N 1
ATOM 1339 C CA . ILE A 1 172 ? 3.004 -5.446 3.450 1.00 90.44 172 ILE A CA 1
ATOM 1340 C C . ILE A 1 172 ? 3.787 -4.716 2.348 1.00 90.44 172 ILE A C 1
ATOM 1342 O O . ILE A 1 172 ? 3.470 -4.857 1.166 1.00 90.44 172 ILE A O 1
ATOM 1346 N N . GLY A 1 173 ? 4.856 -3.995 2.696 1.00 89.06 173 GLY A N 1
ATOM 1347 C CA . GLY A 1 173 ? 5.626 -3.188 1.751 1.00 89.06 173 GLY A CA 1
ATOM 1348 C C . GLY A 1 173 ? 4.882 -1.919 1.339 1.00 89.06 173 GLY A C 1
ATOM 1349 O O . GLY A 1 173 ? 4.812 -1.601 0.150 1.00 89.06 173 GLY A O 1
ATOM 1350 N N . ALA A 1 174 ? 4.287 -1.227 2.313 1.00 89.44 174 ALA A N 1
ATOM 1351 C CA . ALA A 1 174 ? 3.745 0.111 2.118 1.00 89.44 174 ALA A CA 1
ATOM 1352 C C . ALA A 1 174 ? 4.864 1.118 1.797 1.00 89.44 174 ALA A C 1
ATOM 1354 O O . ALA A 1 174 ? 6.057 0.820 1.920 1.00 89.44 174 ALA A O 1
ATOM 1355 N N . TRP A 1 175 ? 4.487 2.331 1.387 1.00 86.06 175 TRP A N 1
ATOM 1356 C CA . TRP A 1 175 ? 5.457 3.402 1.154 1.00 86.06 175 TRP A CA 1
ATOM 1357 C C . TRP A 1 175 ? 6.305 3.669 2.413 1.00 86.06 175 TRP A C 1
ATOM 1359 O O . TRP A 1 175 ? 5.742 3.717 3.508 1.00 86.06 175 TRP A O 1
ATOM 1369 N N . PRO A 1 176 ? 7.634 3.889 2.293 1.00 83.88 176 PRO A N 1
ATOM 1370 C CA . PRO A 1 176 ? 8.523 3.996 3.455 1.00 83.88 176 PRO A CA 1
ATOM 1371 C C . PRO A 1 176 ? 8.144 5.088 4.461 1.00 83.88 176 PRO A C 1
ATOM 1373 O O . PRO A 1 176 ? 8.425 4.943 5.647 1.00 83.88 176 PRO A O 1
ATOM 1376 N N . THR A 1 177 ? 7.510 6.171 4.004 1.00 89.81 177 THR A N 1
ATOM 1377 C CA . THR A 1 177 ? 7.084 7.285 4.862 1.00 89.81 177 THR A CA 1
ATOM 1378 C C . THR A 1 177 ? 5.683 7.105 5.429 1.00 89.81 177 THR A C 1
ATOM 1380 O O . THR A 1 177 ? 5.338 7.805 6.370 1.00 89.81 177 THR A O 1
ATOM 1383 N N . TYR A 1 178 ? 4.893 6.143 4.938 1.00 90.94 178 TYR A N 1
ATOM 1384 C CA . TYR A 1 178 ? 3.458 6.066 5.223 1.00 90.94 178 TYR A CA 1
ATOM 1385 C C . TYR A 1 178 ? 3.139 6.044 6.723 1.00 90.94 178 TYR A C 1
ATOM 1387 O O . TYR A 1 178 ? 2.330 6.834 7.199 1.00 90.94 178 TYR A O 1
ATOM 1395 N N . ALA A 1 179 ? 3.813 5.184 7.492 1.00 92.19 179 ALA A N 1
ATOM 1396 C CA . ALA A 1 179 ? 3.586 5.098 8.934 1.00 92.19 179 ALA A CA 1
ATOM 1397 C C . ALA A 1 179 ? 4.048 6.364 9.682 1.00 92.19 179 ALA A C 1
ATOM 1399 O O . ALA A 1 179 ? 3.430 6.755 10.669 1.00 92.19 179 ALA A O 1
ATOM 1400 N N . ALA A 1 180 ? 5.109 7.026 9.208 1.00 93.12 180 ALA A N 1
ATOM 1401 C CA . ALA A 1 180 ? 5.566 8.292 9.778 1.00 93.12 180 ALA A CA 1
ATOM 1402 C C . ALA A 1 180 ? 4.576 9.428 9.473 1.00 93.12 180 ALA A C 1
ATOM 1404 O O . ALA A 1 180 ? 4.258 10.216 10.361 1.00 93.12 180 ALA A O 1
ATOM 1405 N N . ASP A 1 181 ? 4.037 9.461 8.253 1.00 91.50 181 ASP A N 1
ATOM 1406 C CA . ASP A 1 181 ? 3.017 10.418 7.831 1.00 91.50 181 ASP A CA 1
ATOM 1407 C C . ASP A 1 181 ? 1.727 10.228 8.643 1.00 91.50 181 ASP A C 1
ATOM 1409 O O . ASP A 1 181 ? 1.131 11.211 9.086 1.00 91.50 181 ASP A O 1
ATOM 1413 N N . CYS A 1 182 ? 1.323 8.980 8.906 1.00 92.88 182 CYS A N 1
ATOM 1414 C CA . CYS A 1 182 ? 0.166 8.674 9.751 1.00 92.88 182 CYS A CA 1
ATOM 1415 C C . CYS A 1 182 ? 0.366 9.172 11.188 1.00 92.88 182 CYS A C 1
ATOM 1417 O O . CYS A 1 182 ? -0.501 9.864 11.722 1.00 92.88 182 CYS A O 1
ATOM 1419 N N . ALA A 1 183 ? 1.524 8.882 11.789 1.00 92.88 183 ALA A N 1
ATOM 1420 C CA . ALA A 1 183 ? 1.859 9.329 13.138 1.00 92.88 183 ALA A CA 1
ATOM 1421 C C . ALA A 1 183 ? 1.901 10.863 13.246 1.00 92.88 183 ALA A C 1
ATOM 1423 O O . ALA A 1 183 ? 1.374 11.427 14.202 1.00 92.88 183 ALA A O 1
ATOM 1424 N N . LEU A 1 184 ? 2.479 11.550 12.256 1.00 93.69 184 LEU A N 1
ATOM 1425 C CA . LEU A 1 184 ? 2.562 13.012 12.236 1.00 93.69 184 LEU A CA 1
ATOM 1426 C C . LEU A 1 184 ? 1.183 13.669 12.105 1.00 93.69 184 LEU A C 1
ATOM 1428 O O . LEU A 1 184 ? 0.899 14.659 12.772 1.00 93.69 184 LEU A O 1
ATOM 1432 N N . ASN A 1 185 ? 0.330 13.122 11.238 1.00 90.06 185 ASN A N 1
ATOM 1433 C CA . ASN A 1 185 ? -0.981 13.697 10.943 1.00 90.06 185 ASN A CA 1
ATOM 1434 C C . ASN A 1 185 ? -2.102 13.176 11.853 1.00 90.06 185 ASN A C 1
ATOM 1436 O O . ASN A 1 185 ? -3.235 13.638 11.717 1.00 90.06 185 ASN A O 1
ATOM 1440 N N . GLN A 1 186 ? -1.807 12.213 12.734 1.00 92.81 186 GLN A N 1
ATOM 1441 C CA . GLN A 1 186 ? -2.773 11.575 13.633 1.00 92.81 186 GLN A CA 1
ATOM 1442 C C . GLN A 1 186 ? -3.996 11.013 12.884 1.00 92.81 186 GLN A C 1
ATOM 1444 O O . GLN A 1 186 ? -5.129 11.109 13.346 1.00 92.81 186 GLN A O 1
ATOM 1449 N N . ARG A 1 187 ? -3.768 10.438 11.694 1.00 90.75 187 ARG A N 1
ATOM 1450 C CA . ARG A 1 187 ? -4.810 9.820 10.856 1.00 90.75 187 ARG A CA 1
ATOM 1451 C C . ARG A 1 187 ? -4.219 8.875 9.818 1.00 90.75 187 ARG A C 1
ATOM 1453 O O . ARG A 1 187 ? -3.104 9.086 9.350 1.00 90.75 187 ARG A O 1
ATOM 1460 N N . PHE A 1 188 ? -5.012 7.905 9.385 1.00 91.06 188 PHE A N 1
ATOM 1461 C CA . PHE A 1 188 ? -4.745 7.089 8.204 1.00 91.06 188 PHE A CA 1
ATOM 1462 C C . PHE A 1 188 ? -5.357 7.748 6.966 1.00 91.06 188 PHE A C 1
ATOM 1464 O O . PHE A 1 188 ? -6.444 8.327 7.040 1.00 91.06 188 PHE A O 1
ATOM 1471 N N . ALA A 1 189 ? -4.669 7.663 5.829 1.00 88.75 189 ALA A N 1
ATOM 1472 C CA . ALA A 1 189 ? -5.094 8.295 4.585 1.00 88.75 189 ALA A CA 1
ATOM 1473 C C . ALA A 1 189 ? -4.862 7.353 3.409 1.00 88.75 189 ALA A C 1
ATOM 1475 O O . ALA A 1 189 ? -3.738 6.920 3.171 1.00 88.75 189 ALA A O 1
ATOM 1476 N N . VAL A 1 190 ? -5.912 7.065 2.647 1.00 85.88 190 VAL A N 1
ATOM 1477 C CA . VAL A 1 190 ? -5.814 6.178 1.486 1.00 85.88 190 VAL A CA 1
ATOM 1478 C C . VAL A 1 190 ? -6.488 6.782 0.262 1.00 85.88 190 VAL A C 1
ATOM 1480 O O . VAL A 1 190 ? -7.491 7.488 0.372 1.00 85.88 190 VAL A O 1
ATOM 1483 N N . LEU A 1 191 ? -5.931 6.505 -0.917 1.00 79.69 191 LEU A N 1
ATOM 1484 C CA . LEU A 1 191 ? -6.469 6.998 -2.184 1.00 79.69 191 LEU A CA 1
ATOM 1485 C C . LEU A 1 191 ? -7.690 6.179 -2.613 1.00 79.69 191 LEU A C 1
ATOM 1487 O O . LEU A 1 191 ? -7.698 4.950 -2.549 1.00 79.69 191 LEU A O 1
ATOM 1491 N N . VAL A 1 192 ? -8.720 6.857 -3.085 1.00 75.75 192 VAL A N 1
ATOM 1492 C CA . VAL A 1 192 ? -9.960 6.278 -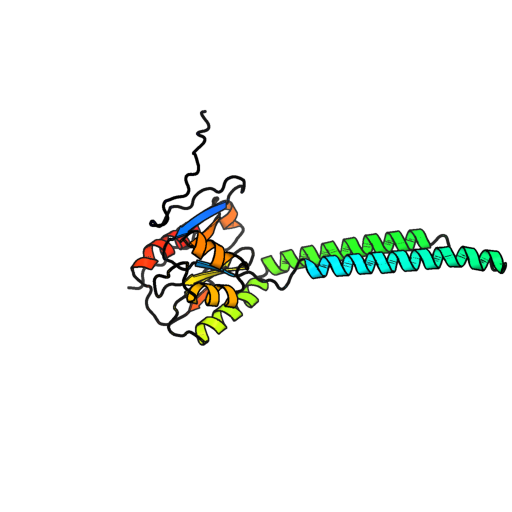3.598 1.00 75.75 192 VAL A CA 1
ATOM 1493 C C . VAL A 1 192 ? -10.259 6.963 -4.931 1.00 75.75 192 VAL A C 1
ATOM 1495 O O . VAL A 1 192 ? -9.970 8.143 -5.089 1.00 75.75 192 VAL A O 1
ATOM 1498 N N . CYS A 1 193 ? -10.768 6.258 -5.935 1.00 65.44 193 CYS A N 1
ATOM 1499 C CA . CYS A 1 193 ? -11.047 6.885 -7.229 1.00 65.44 193 CYS A CA 1
ATOM 1500 C C . CYS A 1 193 ? -12.346 7.702 -7.151 1.00 65.44 193 CYS A C 1
ATOM 1502 O O . CYS A 1 193 ? -13.274 7.322 -6.445 1.00 65.44 193 CYS A O 1
ATOM 1504 N N . SER A 1 194 ? -12.418 8.847 -7.837 1.00 58.75 194 SER A N 1
ATOM 1505 C CA . SER A 1 194 ? -13.602 9.719 -7.772 1.00 58.75 194 SER A CA 1
ATOM 1506 C C . SER A 1 194 ? -14.688 9.379 -8.786 1.00 58.75 194 SER A C 1
ATOM 1508 O O . SER A 1 194 ? -15.845 9.737 -8.575 1.00 58.75 194 SER A O 1
ATOM 1510 N N . ASN A 1 195 ? -14.321 8.748 -9.905 1.00 60.28 195 ASN A N 1
ATOM 1511 C CA . ASN A 1 195 ? -15.219 8.551 -11.033 1.00 60.28 195 ASN A CA 1
ATOM 1512 C C . ASN A 1 195 ? -15.548 7.057 -11.229 1.00 60.28 195 ASN A C 1
ATOM 1514 O O . ASN A 1 195 ? -14.685 6.181 -11.174 1.00 60.28 195 ASN A O 1
ATOM 1518 N N . GLU A 1 196 ? -16.829 6.767 -11.459 1.00 51.59 196 GLU A N 1
ATOM 1519 C CA . GLU A 1 196 ? -17.378 5.413 -11.640 1.00 51.59 196 GLU A CA 1
ATOM 1520 C C . GLU A 1 196 ? -16.840 4.715 -12.909 1.00 51.59 196 GLU A C 1
ATOM 1522 O O . GLU A 1 196 ? -16.789 3.490 -12.996 1.00 51.59 196 GLU A O 1
ATOM 1527 N N . SER A 1 197 ? -16.384 5.482 -13.904 1.00 52.06 197 SER A N 1
ATOM 1528 C CA . SER A 1 197 ? -15.715 4.955 -15.102 1.00 52.06 197 SER A CA 1
ATOM 1529 C C . SER A 1 197 ? -14.327 4.367 -14.812 1.00 52.06 197 SER A C 1
ATOM 1531 O O . SER A 1 197 ? -13.971 3.347 -15.391 1.00 52.06 197 SER A O 1
ATOM 1533 N N . ALA A 1 198 ? -13.573 4.939 -13.873 1.00 50.50 198 ALA A N 1
ATOM 1534 C CA . ALA A 1 198 ? -12.267 4.470 -13.423 1.00 50.50 198 ALA A CA 1
ATOM 1535 C C . ALA A 1 198 ? -12.416 3.194 -12.588 1.00 50.50 198 ALA A C 1
ATOM 1537 O O . ALA A 1 198 ? -11.554 2.322 -12.649 1.00 50.50 198 ALA A O 1
ATOM 1538 N N . TYR A 1 199 ? -13.550 3.038 -11.894 1.00 51.62 199 TYR A N 1
ATOM 1539 C CA . TYR A 1 199 ? -13.963 1.766 -11.293 1.00 51.62 199 TYR A CA 1
ATOM 1540 C C . TYR A 1 199 ? -14.268 0.682 -12.326 1.00 51.62 199 TYR A C 1
ATOM 1542 O O . TYR A 1 199 ? -14.067 -0.498 -12.060 1.00 51.62 199 TYR A O 1
ATOM 1550 N N . ARG A 1 200 ? -14.751 1.054 -13.515 1.00 46.41 200 ARG A N 1
ATOM 1551 C CA . ARG A 1 200 ? -15.137 0.085 -14.548 1.00 46.41 200 ARG A CA 1
ATOM 1552 C C . ARG A 1 200 ? -13.926 -0.575 -15.214 1.00 46.41 200 ARG A C 1
ATOM 1554 O O . ARG A 1 200 ? -13.988 -1.760 -15.536 1.00 46.41 200 ARG A O 1
ATOM 1561 N N . ASP A 1 201 ? -12.830 0.169 -15.357 1.00 49.16 201 ASP A N 1
ATOM 1562 C CA . ASP A 1 201 ? -11.575 -0.337 -15.926 1.00 49.16 201 ASP A CA 1
ATOM 1563 C C . ASP A 1 201 ? -10.714 -1.096 -14.901 1.00 49.16 201 ASP A C 1
ATOM 1565 O O . ASP A 1 201 ? -9.907 -1.951 -15.277 1.00 49.16 201 ASP A O 1
ATOM 1569 N N . PHE A 1 202 ? -10.906 -0.839 -13.602 1.00 54.47 202 PHE A N 1
ATOM 1570 C CA . PHE A 1 202 ? -10.177 -1.502 -12.524 1.00 54.47 202 PHE A CA 1
ATOM 1571 C C . PHE A 1 202 ? -11.110 -2.280 -11.604 1.00 54.47 202 PHE A C 1
ATOM 1573 O O . PHE A 1 202 ? -11.827 -1.714 -10.786 1.00 54.47 202 PHE A O 1
ATOM 1580 N N . GLN A 1 203 ? -11.031 -3.609 -11.676 1.00 56.91 203 GLN A N 1
ATOM 1581 C CA . GLN A 1 203 ? -11.770 -4.496 -10.781 1.00 56.91 203 GLN A CA 1
ATOM 1582 C C . GLN A 1 203 ? -11.191 -4.441 -9.360 1.00 56.91 203 GLN A C 1
ATOM 1584 O O . GLN A 1 203 ? -10.424 -5.312 -8.944 1.00 56.91 203 GLN A O 1
ATOM 1589 N N . HIS A 1 204 ? -11.568 -3.414 -8.600 1.00 67.75 204 HIS A N 1
ATOM 1590 C CA . HIS A 1 204 ? -11.466 -3.453 -7.151 1.00 67.75 204 HIS A CA 1
ATOM 1591 C C . HIS A 1 204 ? -12.296 -4.633 -6.655 1.00 67.75 204 HIS A C 1
ATOM 1593 O O . HIS A 1 204 ? -13.499 -4.728 -6.884 1.00 67.75 204 HIS A O 1
ATOM 1599 N N . ARG A 1 205 ? -11.622 -5.583 -6.018 1.00 77.25 205 ARG A N 1
ATOM 1600 C CA . ARG A 1 205 ? -12.230 -6.825 -5.556 1.00 77.25 205 ARG A CA 1
ATOM 1601 C C . ARG A 1 205 ? -11.678 -7.164 -4.185 1.00 77.25 205 ARG A C 1
ATOM 1603 O O . ARG A 1 205 ? -10.477 -7.022 -3.955 1.00 77.25 205 ARG A O 1
ATOM 1610 N N . LEU A 1 206 ? -12.542 -7.660 -3.304 1.00 85.06 206 LEU A N 1
ATOM 1611 C CA . LEU A 1 206 ? -12.114 -8.338 -2.085 1.00 85.06 206 LEU A CA 1
ATOM 1612 C C . LEU A 1 206 ? -11.382 -9.635 -2.468 1.00 85.06 206 LEU A C 1
ATOM 1614 O O . LEU A 1 206 ? -11.967 -10.547 -3.057 1.00 85.06 206 LEU A O 1
ATOM 1618 N N . LEU A 1 207 ? -10.082 -9.681 -2.191 1.00 85.50 207 LEU A N 1
ATOM 1619 C CA . LEU A 1 207 ? -9.201 -10.800 -2.518 1.00 85.50 207 LEU A CA 1
ATOM 1620 C C . LEU A 1 207 ? -9.252 -11.888 -1.453 1.00 85.50 207 LEU A C 1
ATOM 1622 O O . LEU A 1 207 ? -9.273 -13.070 -1.791 1.00 85.50 207 LEU A O 1
ATOM 1626 N N . ALA A 1 208 ? -9.222 -11.479 -0.187 1.00 87.94 208 ALA A N 1
ATOM 1627 C CA . ALA A 1 208 ? -9.191 -12.376 0.954 1.00 87.94 208 ALA A CA 1
ATOM 1628 C C . ALA A 1 208 ? -9.627 -11.647 2.227 1.00 87.94 208 ALA A C 1
ATOM 1630 O O . ALA A 1 208 ? -9.467 -10.429 2.354 1.00 87.94 208 ALA A O 1
ATOM 1631 N N . GLU A 1 209 ? -10.117 -12.429 3.178 1.00 90.75 209 GLU A N 1
ATOM 1632 C CA . GLU A 1 209 ? -10.257 -12.035 4.572 1.00 90.75 209 GLU A CA 1
ATOM 1633 C C . GLU A 1 209 ? -9.352 -12.939 5.408 1.00 90.75 209 GLU A C 1
ATOM 1635 O O . GLU A 1 209 ? -9.196 -14.126 5.114 1.00 90.75 209 GLU A O 1
ATOM 1640 N N . PHE A 1 210 ? -8.731 -12.359 6.425 1.00 90.31 210 PHE A N 1
ATOM 1641 C CA . PHE A 1 210 ? -7.838 -13.043 7.347 1.00 90.31 210 PHE A CA 1
ATOM 1642 C C . PHE A 1 210 ? -8.308 -12.825 8.779 1.00 90.31 210 PHE A C 1
ATOM 1644 O O . PHE A 1 210 ? -8.919 -11.796 9.072 1.00 90.31 210 PHE A O 1
ATOM 1651 N N . GLY A 1 211 ? -7.945 -13.760 9.658 1.00 85.25 211 GLY A N 1
ATOM 1652 C CA . GLY A 1 211 ? -8.259 -13.726 11.085 1.00 85.25 211 GLY A CA 1
ATOM 1653 C C . GLY A 1 211 ? -9.619 -14.335 11.427 1.00 85.25 211 GLY A C 1
ATOM 1654 O O . GLY A 1 211 ? -10.494 -14.476 10.578 1.00 85.25 211 GLY A O 1
ATOM 1655 N N . ALA A 1 212 ? -9.766 -14.736 12.690 1.00 77.94 212 ALA A N 1
ATOM 1656 C CA . ALA A 1 212 ? -10.990 -15.338 13.227 1.00 77.94 212 ALA A CA 1
ATOM 1657 C C . ALA A 1 212 ? -11.816 -14.359 14.084 1.00 77.94 212 ALA A C 1
ATOM 1659 O O . ALA A 1 212 ? -12.895 -14.711 14.560 1.00 77.94 212 ALA A O 1
ATOM 1660 N N . THR A 1 213 ? -11.300 -13.151 14.323 1.00 79.06 213 THR A N 1
ATOM 1661 C CA . THR A 1 213 ? -11.922 -12.170 15.214 1.00 79.06 213 THR A CA 1
ATOM 1662 C C . THR A 1 213 ? -13.054 -11.450 14.475 1.00 79.06 213 THR A C 1
ATOM 1664 O O . THR A 1 213 ? -12.858 -11.010 13.337 1.00 79.06 213 THR A O 1
ATOM 1667 N N . PRO A 1 214 ? -14.236 -11.286 15.096 1.00 81.75 214 PRO A N 1
ATOM 1668 C CA . PRO A 1 214 ? -15.318 -10.516 14.497 1.00 81.75 214 PRO A CA 1
ATOM 1669 C C . PRO A 1 214 ? -14.888 -9.071 14.217 1.00 81.75 214 PRO A C 1
ATOM 1671 O O . PRO A 1 214 ? -14.038 -8.502 14.908 1.00 81.75 214 PRO A O 1
ATOM 1674 N N . VAL A 1 215 ? -15.495 -8.469 13.192 1.00 86.12 215 VAL A N 1
ATOM 1675 C CA . VAL A 1 215 ? -15.237 -7.072 12.823 1.00 86.12 215 VAL A CA 1
ATOM 1676 C C . VAL A 1 215 ? -15.651 -6.161 13.977 1.00 86.12 215 VAL A C 1
ATOM 1678 O O . VAL A 1 215 ? -16.791 -6.191 14.437 1.00 86.12 215 VAL A O 1
ATOM 1681 N N . HIS A 1 216 ? -14.726 -5.321 14.429 1.00 88.75 216 HIS A N 1
ATOM 1682 C CA . HIS A 1 216 ? -14.951 -4.389 15.518 1.00 88.75 216 HIS A CA 1
ATOM 1683 C C . HIS A 1 216 ? -16.040 -3.365 15.139 1.00 88.75 216 HIS A C 1
ATOM 1685 O O . HIS A 1 216 ? -15.919 -2.716 14.093 1.00 88.75 216 HIS A O 1
ATOM 1691 N N . PRO A 1 217 ? -17.065 -3.132 15.984 1.00 86.50 217 PRO A N 1
ATOM 1692 C CA . PRO A 1 217 ? -18.191 -2.256 15.649 1.00 86.50 217 PRO A CA 1
ATOM 1693 C C . PRO A 1 217 ? -17.790 -0.831 15.244 1.00 86.50 217 PRO A C 1
ATOM 1695 O O . PRO A 1 217 ? -18.386 -0.263 14.334 1.00 86.50 217 PRO A O 1
ATOM 1698 N N . ALA A 1 218 ? -16.748 -0.264 15.864 1.00 84.69 218 ALA A N 1
ATOM 1699 C CA . ALA A 1 218 ? -16.258 1.078 15.522 1.00 84.69 218 ALA A CA 1
ATOM 1700 C C . ALA A 1 218 ? -15.591 1.158 14.132 1.00 84.69 218 ALA A C 1
ATOM 1702 O O . ALA A 1 218 ? -15.500 2.232 13.544 1.00 84.69 218 ALA A O 1
ATOM 1703 N N . VAL A 1 219 ? -15.148 0.023 13.582 1.00 87.12 219 VAL A N 1
ATOM 1704 C CA . VAL A 1 219 ? -14.473 -0.052 12.280 1.00 87.12 219 VAL A CA 1
ATOM 1705 C C . VAL A 1 219 ? -15.484 -0.209 11.137 1.00 87.12 219 VAL A C 1
ATOM 1707 O O . VAL A 1 219 ? -15.257 0.297 10.035 1.00 87.12 219 VAL A O 1
ATOM 1710 N N . VAL A 1 220 ? -16.635 -0.838 11.409 1.00 87.00 220 VAL A N 1
ATOM 1711 C CA . VAL A 1 220 ? -17.706 -1.132 10.437 1.00 87.00 220 VAL A CA 1
ATOM 1712 C C . VAL A 1 220 ? -18.105 0.072 9.568 1.00 87.00 220 VAL A C 1
ATOM 1714 O O . VAL A 1 220 ? -18.146 -0.095 8.347 1.00 87.00 220 VAL A O 1
ATOM 1717 N N . PRO A 1 221 ? -18.368 1.285 10.104 1.00 86.75 221 PRO A N 1
ATOM 1718 C CA . PRO A 1 221 ? -18.777 2.420 9.273 1.00 86.75 221 PRO A CA 1
ATOM 1719 C C . PRO A 1 221 ? -17.729 2.780 8.219 1.00 86.75 221 PRO A C 1
ATOM 1721 O O . PRO A 1 221 ? -18.069 3.084 7.077 1.00 86.75 221 PRO A O 1
ATOM 1724 N N . THR A 1 222 ? -16.453 2.695 8.588 1.00 86.00 222 THR A N 1
ATOM 1725 C CA . THR A 1 222 ? -15.325 3.022 7.716 1.00 86.00 222 THR A CA 1
ATOM 1726 C C . THR A 1 222 ? -15.112 1.952 6.651 1.00 86.00 222 THR A C 1
ATOM 1728 O O . THR A 1 222 ? -14.868 2.287 5.494 1.00 86.00 222 THR A O 1
ATOM 1731 N N . VAL A 1 223 ? -15.258 0.670 7.005 1.00 87.00 223 VAL A N 1
ATOM 1732 C CA . VAL A 1 223 ? -15.202 -0.434 6.031 1.00 87.00 223 VAL A CA 1
ATOM 1733 C C . VAL A 1 223 ? -16.356 -0.324 5.041 1.00 87.00 223 VAL A C 1
ATOM 1735 O O . VAL A 1 223 ? -16.131 -0.404 3.842 1.00 87.00 223 VAL A O 1
ATOM 1738 N N . ASN A 1 224 ? -17.572 -0.043 5.512 1.00 85.62 224 ASN A N 1
ATOM 1739 C CA . ASN A 1 224 ? -18.736 0.145 4.645 1.00 85.62 224 ASN A CA 1
ATOM 1740 C C . ASN A 1 224 ? -18.601 1.381 3.751 1.00 85.62 224 ASN A C 1
ATOM 1742 O O . ASN A 1 224 ? -19.048 1.375 2.605 1.00 85.62 224 ASN A O 1
ATOM 1746 N N . LEU A 1 225 ? -18.010 2.465 4.263 1.00 82.94 225 LEU A N 1
ATOM 1747 C CA . LEU A 1 225 ? -17.702 3.644 3.460 1.00 82.94 225 LEU A CA 1
ATOM 1748 C C . LEU A 1 225 ? -16.675 3.310 2.378 1.00 82.94 225 LEU A C 1
ATOM 1750 O O . LEU A 1 225 ? -16.890 3.678 1.228 1.00 82.94 225 LEU A O 1
ATOM 1754 N N . HIS A 1 226 ? -15.619 2.572 2.721 1.00 84.88 226 HIS A N 1
ATOM 1755 C CA . HIS A 1 226 ? -14.644 2.087 1.752 1.00 84.88 226 HIS A CA 1
ATOM 1756 C C . HIS A 1 226 ? -15.294 1.180 0.700 1.00 84.88 226 HIS A C 1
ATOM 1758 O O . HIS A 1 226 ? -15.155 1.467 -0.482 1.00 84.88 226 HIS A O 1
ATOM 1764 N N . ASP A 1 227 ? -16.031 0.140 1.108 1.00 83.31 227 ASP A N 1
ATOM 1765 C CA . ASP A 1 227 ? -16.702 -0.817 0.217 1.00 83.31 227 ASP A CA 1
ATOM 1766 C C . ASP A 1 227 ? -17.630 -0.097 -0.771 1.00 83.31 227 ASP A C 1
ATOM 1768 O O . ASP A 1 227 ? -17.542 -0.333 -1.974 1.00 83.31 227 ASP A O 1
ATOM 1772 N N . ARG A 1 228 ? -18.450 0.849 -0.284 1.00 78.81 228 ARG A N 1
ATOM 1773 C CA . ARG A 1 228 ? -19.298 1.695 -1.141 1.00 78.81 228 ARG A CA 1
ATOM 1774 C C . ARG A 1 228 ? -18.475 2.552 -2.086 1.00 78.81 228 ARG A C 1
ATOM 1776 O O . ARG A 1 228 ? -18.798 2.626 -3.266 1.00 78.81 228 ARG A O 1
ATOM 1783 N N . ALA A 1 229 ? -17.427 3.192 -1.571 1.00 73.38 229 ALA A N 1
ATOM 1784 C CA . ALA A 1 229 ? -16.586 4.041 -2.390 1.00 73.38 229 ALA A CA 1
ATOM 1785 C C . ALA A 1 229 ? -15.902 3.228 -3.491 1.00 73.38 229 ALA A C 1
ATOM 1787 O O . ALA A 1 229 ? -15.774 3.734 -4.593 1.00 73.38 229 ALA A O 1
ATOM 1788 N N . VAL A 1 230 ? -15.543 1.960 -3.240 1.00 72.75 230 VAL A N 1
ATOM 1789 C CA . VAL A 1 230 ? -14.960 1.070 -4.254 1.00 72.75 230 VAL A CA 1
ATOM 1790 C C . VAL A 1 230 ? -15.964 0.277 -5.098 1.00 72.75 230 VAL A C 1
ATOM 1792 O O . VAL A 1 230 ? -15.556 -0.592 -5.867 1.00 72.75 230 VAL A O 1
ATOM 1795 N N . GLY A 1 231 ? -17.264 0.561 -4.973 1.00 71.50 231 GLY A N 1
ATOM 1796 C CA . GLY A 1 231 ? -18.318 -0.099 -5.748 1.00 71.50 231 GLY A CA 1
ATOM 1797 C C . GLY A 1 231 ? -18.558 -1.567 -5.381 1.00 71.50 231 GLY A C 1
ATOM 1798 O O . GLY A 1 231 ? -19.188 -2.294 -6.150 1.00 71.50 231 GLY A O 1
ATOM 1799 N N . LEU A 1 232 ? -18.071 -2.028 -4.225 1.00 71.00 232 LEU A N 1
ATOM 1800 C CA . LEU A 1 232 ? -18.411 -3.351 -3.712 1.00 71.00 232 LEU A CA 1
ATOM 1801 C C . LEU A 1 232 ? -19.827 -3.321 -3.124 1.00 71.00 232 LEU A C 1
ATOM 1803 O O . LEU A 1 232 ? -20.206 -2.333 -2.483 1.00 71.00 232 LEU A O 1
ATOM 1807 N N . PRO A 1 233 ? -20.627 -4.391 -3.312 1.00 61.50 233 PRO A N 1
ATOM 1808 C CA . PRO A 1 233 ? -21.895 -4.510 -2.608 1.00 61.50 233 PRO A CA 1
ATOM 1809 C C . PRO A 1 233 ? -21.593 -4.374 -1.121 1.00 61.50 233 PRO A C 1
ATOM 1811 O O . PRO A 1 233 ? -20.675 -5.026 -0.624 1.00 61.50 233 PRO A O 1
ATOM 1814 N N . THR A 1 234 ? -22.309 -3.474 -0.440 1.00 56.12 234 THR A N 1
ATOM 1815 C CA . THR A 1 234 ? -22.099 -3.218 0.986 1.00 56.12 234 THR A CA 1
ATOM 1816 C C . THR A 1 234 ? -22.192 -4.561 1.674 1.00 56.12 234 THR A C 1
ATOM 1818 O O . THR A 1 234 ? -23.255 -5.179 1.628 1.00 56.12 234 THR A O 1
ATOM 1821 N N . SER A 1 235 ? -21.054 -5.044 2.178 1.00 50.16 235 SER A N 1
ATOM 1822 C CA . SER A 1 235 ? -20.937 -6.373 2.757 1.00 50.16 235 SER A CA 1
ATOM 1823 C C . SER A 1 235 ? -22.075 -6.507 3.759 1.00 50.16 235 SER A C 1
ATOM 1825 O O . SER A 1 235 ? -22.077 -5.803 4.770 1.00 50.16 235 SER A O 1
ATOM 1827 N N . ALA A 1 236 ? -23.090 -7.308 3.424 1.00 39.91 236 ALA A N 1
ATOM 1828 C CA . ALA A 1 236 ? -24.209 -7.546 4.310 1.00 39.91 236 ALA A CA 1
ATOM 1829 C C . ALA A 1 236 ? -23.596 -8.033 5.617 1.00 39.91 236 ALA A C 1
ATOM 1831 O O . ALA A 1 236 ? -22.879 -9.032 5.632 1.00 39.91 236 ALA A O 1
ATOM 1832 N N . LEU A 1 237 ? -23.784 -7.228 6.657 1.00 40.88 237 LEU A N 1
ATOM 1833 C CA . LEU A 1 237 ? -23.358 -7.491 8.017 1.00 40.88 237 LEU A CA 1
ATOM 1834 C C . LEU A 1 237 ? -23.681 -8.949 8.361 1.00 40.88 237 LEU A C 1
ATOM 1836 O O . LEU A 1 237 ? -24.842 -9.285 8.582 1.00 40.88 237 LEU A O 1
ATOM 1840 N N . LEU A 1 238 ? -22.660 -9.805 8.396 1.00 39.66 238 LEU A N 1
ATOM 1841 C CA . LEU A 1 238 ? -22.714 -11.004 9.216 1.00 39.66 238 LEU A CA 1
ATOM 1842 C C . LEU A 1 238 ? -22.528 -10.515 10.652 1.00 39.66 238 LEU A C 1
ATOM 1844 O O . LEU A 1 238 ? -21.409 -10.276 11.105 1.00 39.66 238 LEU A O 1
ATOM 1848 N N . ILE A 1 239 ? -23.677 -10.232 11.269 1.00 37.75 239 ILE A N 1
ATOM 1849 C CA . ILE A 1 239 ? -23.881 -10.271 12.719 1.00 37.75 239 ILE A CA 1
ATOM 1850 C C . ILE A 1 239 ? -23.686 -11.718 13.169 1.00 37.75 239 ILE A C 1
ATOM 1852 O O . ILE A 1 239 ? -24.200 -12.612 12.457 1.00 37.75 239 ILE A O 1
#

pLDDT: mean 73.89, std 16.45, range [30.53, 95.06]